Protein AF-A0A518H7Y6-F1 (afdb_monomer)

Sequence (212 aa):
MLEKPGYSWQVQELADEANVSMGLASKVKEELLQNALLVQEGKRVRIKNPKDMLAEWSEHYQVQGEEIHFYVMGKAKDIEERVGTLCEEKGYRYGLTEFSGAWRVAPMVRYERSTIYLAEGNGPLILEDIQECLKAKSVETGSNLKLRLAPDDYVFYGGEKHHGLNVVSPIQLYLDLMKSKARGEEAAQEIYERCLSPRFDKAAGTYLEPDR

Secondary structure (DSSP, 8-state):
-TTSTT--B-HHHHHHHTT--HHHHHHHHHHHHHTTSEEEETTEEEES-HHHHHHHHHHH----SEEEEEE-SS-HHHHHHHHHHHHHHHT--EEE-HHHHHHHHS--S---SEEEEEEGGGHHHHHHHHHHHH--EE-SSS-SEEEEEESSGGGGTT-EEETTEEE--HHHHHHHHHTSSSSHHHHHHHHIIIIIHHHHHHHHHHTS----

InterPro domains:
  IPR019238 Transcriptional regulator, AbiEi 2 antitoxin, Type IV TA system [PF09952] (46-196)

Foldseek 3Di:
DLLQQLDWDALVRVCVVVVHDSVVSVVVVVVCVVVVQWDDDPRTIHGPASVVVLVVCLVVDDDAADKFFWAFPDFQVVLQVQLLVLCVVVVWDKAWAAQRQLCLQFNDDDDGATEMETAQPCVVVSVVCCCVRRVIDTDPDDGRYMYGHGPDCVQQPCWDDRPSGTHGHLSSNLSVLSPDPDCSNVSSVSSCVRPRVVSRVVSVVVVPDDDD

Structure (mmCIF, N/CA/C/O backbone):
data_AF-A0A518H7Y6-F1
#
_entry.id   AF-A0A518H7Y6-F1
#
loop_
_atom_site.group_PDB
_atom_site.id
_atom_site.type_symbol
_atom_site.label_atom_id
_atom_site.label_alt_id
_atom_site.label_comp_id
_atom_site.label_asym_id
_atom_site.label_entity_id
_atom_site.label_seq_id
_atom_site.pdbx_PDB_ins_code
_atom_site.Cartn_x
_atom_site.Cartn_y
_atom_site.Cartn_z
_atom_site.occupancy
_atom_site.B_iso_or_equiv
_atom_site.auth_seq_id
_atom_site.auth_comp_id
_atom_site.auth_asym_id
_atom_site.auth_atom_id
_atom_site.pdbx_PDB_model_num
ATOM 1 N N . MET A 1 1 ? -9.436 -0.442 11.007 1.00 90.94 1 MET A N 1
ATOM 2 C CA . MET A 1 1 ? -10.334 0.671 11.411 1.00 90.94 1 MET A CA 1
ATOM 3 C C . MET A 1 1 ? -10.262 1.873 10.467 1.00 90.94 1 MET A C 1
ATOM 5 O O . MET A 1 1 ? -11.318 2.296 10.025 1.00 90.94 1 MET A O 1
ATOM 9 N N . LEU A 1 2 ? -9.080 2.406 10.116 1.00 94.38 2 LEU A N 1
ATOM 10 C CA . LEU A 1 2 ? -8.961 3.590 9.238 1.00 94.38 2 LEU A CA 1
ATOM 11 C C . LEU A 1 2 ? -9.603 3.413 7.846 1.00 94.38 2 LEU A C 1
ATOM 13 O O . LEU A 1 2 ? -10.133 4.376 7.307 1.00 94.38 2 LEU A O 1
ATOM 17 N N . GLU A 1 3 ? -9.647 2.189 7.303 1.00 94.25 3 GLU A N 1
ATOM 18 C CA . GLU A 1 3 ? -10.381 1.900 6.056 1.00 94.25 3 GLU A CA 1
ATOM 19 C C . GLU A 1 3 ? -11.912 2.038 6.192 1.00 94.25 3 GLU A C 1
ATOM 21 O O . GLU A 1 3 ? -12.609 2.326 5.218 1.00 94.25 3 GLU A O 1
ATOM 26 N N . LYS A 1 4 ? -12.453 1.877 7.406 1.00 92.00 4 LYS A N 1
ATOM 27 C CA . LYS A 1 4 ? -13.884 2.029 7.727 1.00 92.00 4 LYS A CA 1
ATOM 28 C C . LYS A 1 4 ? -14.040 3.050 8.874 1.00 92.00 4 LYS A C 1
ATOM 30 O O . LYS A 1 4 ? -14.447 2.676 9.976 1.00 92.00 4 LYS A O 1
ATOM 35 N N . PRO A 1 5 ? -13.706 4.337 8.647 1.00 89.94 5 PRO A N 1
ATOM 36 C CA . PRO A 1 5 ? -13.607 5.354 9.703 1.00 89.94 5 PRO A CA 1
ATOM 37 C C . PRO A 1 5 ? -14.971 5.728 10.314 1.00 89.94 5 PRO A C 1
ATOM 39 O O . PRO A 1 5 ? -15.025 6.262 11.418 1.00 89.94 5 PRO A O 1
ATOM 42 N N . GLY A 1 6 ? -16.067 5.428 9.604 1.00 86.81 6 GLY A N 1
ATOM 43 C CA . GLY A 1 6 ? -17.459 5.586 10.049 1.00 86.81 6 GLY A CA 1
ATOM 44 C C . GLY A 1 6 ? -18.018 4.404 10.855 1.00 86.81 6 GLY A C 1
ATOM 45 O O . GLY A 1 6 ? -19.159 4.456 11.300 1.00 86.81 6 GLY A O 1
ATOM 46 N N . TYR A 1 7 ? -17.262 3.309 10.992 1.00 90.81 7 TYR A N 1
ATOM 47 C CA . TYR A 1 7 ? -17.746 2.090 11.638 1.00 90.81 7 TYR A CA 1
ATOM 48 C C . TYR A 1 7 ? -17.302 2.028 13.102 1.00 90.81 7 TYR A C 1
ATOM 50 O O . TYR A 1 7 ? -16.113 2.167 13.402 1.00 90.81 7 TYR A O 1
ATOM 58 N N . SER A 1 8 ? -18.249 1.756 14.000 1.00 93.69 8 SER A N 1
ATOM 59 C CA . SER A 1 8 ? -17.975 1.437 15.404 1.00 93.69 8 SER A CA 1
ATOM 60 C C . SER A 1 8 ? -17.840 -0.074 15.574 1.00 93.69 8 SER A C 1
ATOM 62 O O . SER A 1 8 ? -18.736 -0.831 15.212 1.00 93.69 8 SER A O 1
A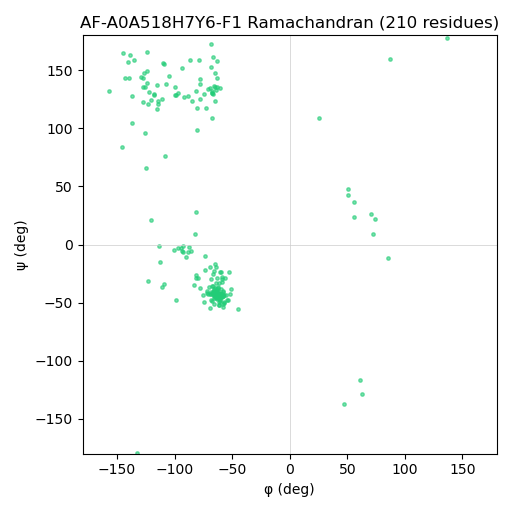TOM 64 N N . TRP A 1 9 ? -16.735 -0.510 16.166 1.00 96.31 9 TRP A N 1
ATOM 65 C CA . TRP A 1 9 ? -16.322 -1.907 16.235 1.00 96.31 9 TRP A CA 1
ATOM 66 C C . TRP A 1 9 ? -16.494 -2.481 17.641 1.00 96.31 9 TRP A C 1
ATOM 68 O O . TRP A 1 9 ? -16.136 -1.846 18.630 1.00 96.31 9 TRP A O 1
ATOM 78 N N . GLN A 1 10 ? -16.988 -3.706 17.753 1.00 96.62 10 GLN A N 1
ATOM 79 C CA . GLN A 1 10 ? -16.791 -4.546 18.930 1.00 96.62 10 GLN A CA 1
ATOM 80 C C . GLN A 1 10 ? -15.390 -5.164 18.898 1.00 96.62 10 GLN A C 1
ATOM 82 O O . GLN A 1 10 ? -14.785 -5.319 17.841 1.00 96.62 10 GLN A O 1
ATOM 87 N N . VAL A 1 11 ? -14.889 -5.580 20.062 1.00 96.31 11 VAL A N 1
ATOM 88 C CA . VAL A 1 11 ? -13.564 -6.219 20.166 1.00 96.31 11 VAL A CA 1
ATOM 89 C C . VAL A 1 11 ? -13.479 -7.497 19.333 1.00 96.31 11 VAL A C 1
ATOM 91 O O . VAL A 1 11 ? -12.460 -7.721 18.691 1.00 96.31 11 VAL A O 1
ATOM 94 N N . GLN A 1 12 ? -14.558 -8.285 19.288 1.00 97.00 12 GLN A N 1
ATOM 95 C CA . GLN A 1 12 ? -14.631 -9.481 18.448 1.00 97.00 12 GLN A CA 1
ATOM 96 C C . GLN A 1 12 ? -14.513 -9.131 16.960 1.00 97.00 12 GLN A C 1
ATOM 98 O O . GLN A 1 12 ? -13.722 -9.744 16.262 1.00 97.00 12 GLN A O 1
ATOM 103 N N . GLU A 1 13 ? -15.204 -8.083 16.497 1.00 97.12 13 GLU A N 1
ATOM 104 C CA . GLU A 1 13 ? -15.124 -7.636 15.098 1.00 97.12 13 GLU A CA 1
ATOM 105 C C . GLU A 1 13 ? -13.700 -7.183 14.732 1.00 97.12 13 GLU A C 1
ATOM 107 O O . GLU A 1 13 ? -13.232 -7.456 13.631 1.00 97.12 13 GLU A O 1
ATOM 112 N N . LEU A 1 14 ? -12.990 -6.518 15.656 1.00 95.75 14 LEU A N 1
ATOM 113 C CA . LEU A 1 14 ? -11.581 -6.149 15.460 1.00 95.75 14 LEU A CA 1
ATOM 114 C C . LEU A 1 14 ? -10.667 -7.374 15.406 1.00 95.75 14 LEU A C 1
ATOM 116 O O . LEU A 1 14 ? -9.755 -7.407 14.585 1.00 95.75 14 LEU A O 1
ATOM 120 N N . ALA A 1 15 ? -10.892 -8.347 16.292 1.00 96.94 15 ALA A N 1
ATOM 121 C CA . ALA A 1 15 ? -10.120 -9.582 16.338 1.00 96.94 15 ALA A CA 1
ATOM 122 C C . ALA A 1 15 ? -10.283 -10.381 15.038 1.00 96.94 15 ALA A C 1
ATOM 124 O O . ALA A 1 15 ? -9.286 -10.799 14.453 1.00 96.94 15 ALA A O 1
ATOM 125 N N . ASP A 1 16 ? -11.522 -10.512 14.563 1.00 96.31 16 ASP A N 1
ATOM 126 C CA . ASP A 1 16 ? -11.857 -11.243 13.343 1.00 96.31 16 ASP A CA 1
ATOM 127 C C . ASP A 1 16 ? -11.295 -10.542 12.095 1.00 96.31 16 ASP A C 1
ATOM 129 O O . ASP A 1 16 ? -10.628 -11.180 11.284 1.00 96.31 16 ASP A O 1
ATOM 133 N N . GLU A 1 17 ? -11.498 -9.225 11.953 1.00 94.75 17 GLU A N 1
ATOM 134 C CA . GLU A 1 17 ? -11.015 -8.461 10.788 1.00 94.75 17 GLU A CA 1
ATOM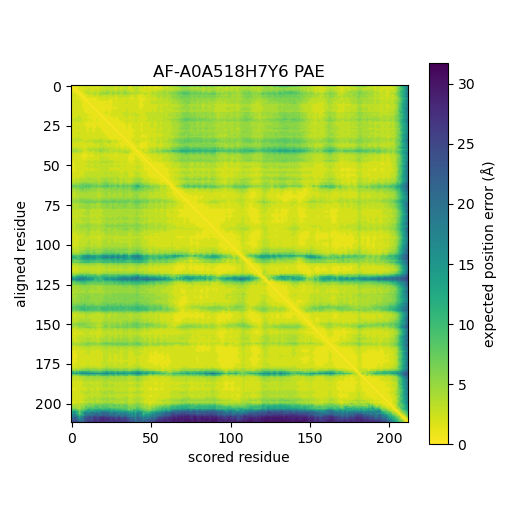 135 C C . GLU A 1 17 ? -9.480 -8.422 10.717 1.00 94.75 17 GLU A C 1
ATOM 137 O O . GLU A 1 17 ? -8.914 -8.491 9.630 1.00 94.75 17 GLU A O 1
ATOM 142 N N . ALA A 1 18 ? -8.792 -8.327 11.860 1.00 92.19 18 ALA A N 1
ATOM 143 C CA . ALA A 1 18 ? -7.329 -8.322 11.909 1.00 92.19 18 ALA A CA 1
ATOM 144 C C . ALA A 1 18 ? -6.710 -9.731 11.978 1.00 92.19 18 ALA A C 1
ATOM 146 O O . ALA A 1 18 ? -5.487 -9.844 12.005 1.00 92.19 18 ALA A O 1
ATOM 147 N N . ASN A 1 19 ? -7.527 -10.791 12.025 1.00 93.75 19 ASN A N 1
ATOM 148 C CA . ASN A 1 19 ? -7.092 -12.178 12.210 1.00 93.75 19 ASN A CA 1
ATOM 149 C C . ASN A 1 19 ? -6.147 -12.362 13.420 1.00 93.75 19 ASN A C 1
ATOM 151 O O . ASN A 1 19 ? -5.088 -12.987 13.338 1.00 93.75 19 ASN A O 1
ATOM 155 N N . VAL A 1 20 ? -6.527 -11.792 14.565 1.00 95.38 20 VAL A N 1
ATOM 156 C CA . VAL A 1 20 ? -5.777 -11.883 15.825 1.00 95.38 20 VAL A CA 1
ATOM 157 C C . VAL A 1 20 ? -6.641 -12.455 16.942 1.00 95.38 20 VAL A C 1
ATOM 159 O O . VAL A 1 20 ? -7.864 -12.503 16.865 1.00 95.38 20 VAL A O 1
ATOM 162 N N . SER A 1 21 ? -6.010 -12.865 18.044 1.00 97.56 21 SER A N 1
ATOM 163 C CA . SER A 1 21 ? -6.771 -13.302 19.215 1.00 97.56 21 SER A CA 1
ATOM 164 C C . SER A 1 21 ? -7.581 -12.156 19.835 1.00 97.56 21 SER A C 1
ATOM 166 O O . SER A 1 21 ? -7.129 -11.011 19.908 1.00 97.56 21 SER A O 1
ATOM 168 N N . MET A 1 22 ? -8.741 -12.498 20.398 1.00 97.00 22 MET A N 1
ATOM 169 C CA . MET A 1 22 ? -9.572 -11.595 21.207 1.00 97.00 22 MET A CA 1
ATOM 170 C C . MET A 1 22 ? -8.792 -10.898 22.334 1.00 97.00 22 MET A C 1
ATOM 172 O O . MET A 1 22 ? -9.005 -9.716 22.603 1.00 97.00 22 MET A O 1
ATOM 176 N N . GLY A 1 23 ? -7.863 -11.612 22.981 1.00 97.62 23 GLY A N 1
ATOM 177 C CA . GLY A 1 23 ? -7.015 -11.051 24.035 1.00 97.62 23 GLY A CA 1
ATOM 178 C C . GLY A 1 23 ? -6.067 -9.969 23.513 1.00 97.62 23 GLY A C 1
ATOM 179 O O . GLY A 1 23 ? -5.972 -8.898 24.113 1.00 97.62 23 GLY A O 1
ATOM 180 N N . LEU A 1 24 ? -5.418 -10.210 22.366 1.00 97.12 24 LEU A N 1
ATOM 181 C CA . LEU A 1 24 ? -4.554 -9.217 21.722 1.00 97.12 24 LEU A CA 1
ATOM 182 C C . LEU A 1 24 ? -5.363 -7.998 21.263 1.00 97.12 24 LEU A C 1
ATOM 184 O O . LEU A 1 24 ? -4.968 -6.869 21.550 1.00 97.12 24 LEU A O 1
ATOM 188 N N . ALA A 1 25 ? -6.521 -8.217 20.636 1.00 97.31 25 ALA A N 1
ATOM 189 C CA . ALA A 1 25 ? -7.416 -7.138 20.229 1.00 97.31 25 ALA A CA 1
ATOM 190 C C . ALA A 1 25 ? -7.867 -6.278 21.424 1.00 97.31 25 ALA A C 1
ATOM 192 O O . ALA A 1 25 ? -7.859 -5.051 21.328 1.00 97.31 25 ALA A O 1
ATOM 193 N N . SER A 1 26 ? -8.206 -6.887 22.571 1.00 96.75 26 SER A N 1
ATOM 194 C CA . SER A 1 26 ? -8.582 -6.121 23.771 1.00 96.75 26 SER A CA 1
ATOM 195 C C . SER A 1 26 ? -7.423 -5.296 24.318 1.00 96.75 26 SER A C 1
ATOM 197 O O . SER A 1 26 ? -7.632 -4.129 24.650 1.00 96.75 26 SER A O 1
ATOM 199 N N . LYS A 1 27 ? -6.215 -5.871 24.367 1.00 97.69 27 LYS A N 1
ATOM 200 C CA . LYS A 1 27 ? -5.018 -5.162 24.830 1.00 97.69 27 LYS A CA 1
ATOM 201 C C . LYS A 1 27 ? -4.714 -3.956 23.939 1.00 97.69 27 LYS A C 1
ATOM 203 O O . LYS A 1 27 ? -4.569 -2.852 24.443 1.00 97.69 27 LYS A O 1
ATOM 208 N N . VAL A 1 28 ? -4.688 -4.143 22.617 1.00 95.25 28 VAL A N 1
ATOM 209 C CA . VAL A 1 28 ? -4.455 -3.044 21.661 1.00 95.25 28 VAL A CA 1
ATOM 210 C C . VAL A 1 28 ? -5.545 -1.976 21.776 1.00 95.25 28 VAL A C 1
ATOM 212 O O . VAL A 1 28 ? -5.242 -0.789 21.817 1.00 95.25 28 VAL A O 1
ATOM 215 N N . LYS A 1 29 ? -6.817 -2.375 21.896 1.00 95.56 29 LYS A N 1
ATOM 216 C CA . LYS A 1 29 ? -7.934 -1.448 22.136 1.00 95.56 29 LYS A CA 1
ATOM 217 C C . LYS A 1 29 ? -7.727 -0.616 23.407 1.00 95.56 29 LYS A C 1
ATOM 219 O O . LYS A 1 29 ? -8.003 0.578 23.387 1.00 95.56 29 LYS A O 1
ATOM 224 N N . GLU A 1 30 ? -7.274 -1.224 24.503 1.00 96.69 30 GLU A N 1
ATOM 225 C CA . GLU A 1 30 ? -6.990 -0.520 25.762 1.00 96.69 30 GLU A CA 1
ATOM 226 C C . GLU A 1 30 ? -5.858 0.501 25.609 1.00 96.69 30 GLU A C 1
ATOM 228 O O . GLU A 1 30 ? -6.043 1.649 26.006 1.00 96.69 30 GLU A O 1
ATOM 233 N N . GLU A 1 31 ? -4.755 0.133 24.957 1.00 94.88 31 GLU A N 1
ATOM 234 C CA . GLU A 1 31 ? -3.650 1.058 24.650 1.00 94.88 31 GLU A CA 1
ATOM 235 C C . GLU A 1 31 ? -4.125 2.243 23.792 1.00 94.88 31 GLU A C 1
ATOM 237 O O . GLU A 1 31 ? -3.840 3.405 24.088 1.00 94.88 31 GLU A O 1
ATOM 242 N N . LEU A 1 32 ? -4.917 1.986 22.746 1.00 93.31 32 LEU A N 1
ATOM 243 C CA . LEU A 1 32 ? -5.431 3.047 21.875 1.00 93.31 32 LEU A CA 1
ATOM 244 C C . LEU A 1 32 ? -6.454 3.960 22.581 1.00 93.31 32 LEU A C 1
ATOM 246 O O . LEU A 1 32 ? -6.553 5.144 22.250 1.00 93.31 32 LEU A O 1
ATOM 250 N N . LEU A 1 33 ? -7.210 3.445 23.558 1.00 94.50 33 LEU A N 1
ATOM 251 C CA . LEU A 1 33 ? -8.084 4.257 24.416 1.00 94.50 33 LEU A CA 1
ATOM 252 C C . LEU A 1 33 ? -7.273 5.123 25.389 1.00 94.50 33 LEU A C 1
ATOM 254 O O . LEU A 1 33 ? -7.597 6.297 25.561 1.00 94.50 33 LEU A O 1
ATOM 258 N N . GLN A 1 34 ? -6.216 4.573 25.996 1.00 95.06 34 GLN A N 1
ATOM 259 C CA . GLN A 1 34 ? -5.332 5.308 26.909 1.00 95.06 34 GLN A CA 1
ATOM 260 C C . GLN A 1 34 ? -4.625 6.477 26.211 1.00 95.06 34 GLN A C 1
ATOM 262 O O . GLN A 1 34 ? -4.503 7.551 26.795 1.00 95.06 34 GLN A O 1
ATOM 267 N N . ASN A 1 35 ? -4.254 6.302 24.941 1.00 90.75 35 ASN A N 1
ATOM 268 C CA . ASN A 1 35 ? -3.679 7.357 24.100 1.00 90.75 35 ASN A CA 1
ATOM 269 C C . ASN A 1 35 ? -4.736 8.282 23.458 1.00 90.75 35 ASN A C 1
ATOM 271 O O . ASN A 1 35 ? -4.415 9.091 22.594 1.00 90.75 35 ASN A O 1
ATOM 275 N N . ALA A 1 36 ? -6.009 8.173 23.857 1.00 91.25 36 ALA A N 1
ATOM 276 C CA . ALA A 1 36 ? -7.127 8.976 23.354 1.00 91.25 36 ALA A CA 1
ATOM 277 C C . ALA A 1 36 ? -7.331 8.938 21.821 1.00 91.25 36 ALA A C 1
ATOM 279 O O . ALA A 1 36 ? -7.961 9.842 21.262 1.00 91.25 36 ALA A O 1
ATOM 280 N N . LEU A 1 37 ? -6.852 7.884 21.149 1.00 91.38 37 LEU A N 1
ATOM 281 C CA . LEU A 1 37 ? -7.028 7.661 19.708 1.00 91.38 37 LEU A CA 1
ATOM 282 C C . LEU A 1 37 ? -8.397 7.047 19.384 1.00 91.38 37 LEU A C 1
ATOM 284 O O . LEU A 1 37 ? -8.939 7.257 18.295 1.00 91.38 37 LEU A O 1
ATOM 288 N N . LEU A 1 38 ? -8.983 6.320 20.338 1.00 94.25 38 LEU A N 1
ATOM 289 C CA . LEU A 1 38 ? -10.333 5.765 20.242 1.00 94.25 38 LEU A CA 1
ATOM 290 C C . LEU A 1 38 ? -11.308 6.459 21.199 1.00 94.25 38 LEU A C 1
ATOM 292 O O . LEU A 1 38 ? -10.924 6.985 22.241 1.00 94.25 38 LEU A O 1
ATOM 296 N N . VAL A 1 39 ? -12.594 6.399 20.856 1.00 93.50 39 VAL A N 1
ATOM 297 C CA . VAL A 1 39 ? -13.716 6.714 21.751 1.00 93.50 39 VAL A CA 1
ATOM 298 C C . VAL A 1 39 ? -14.525 5.444 21.968 1.00 93.50 39 VAL A C 1
ATOM 300 O O . VAL A 1 39 ? -14.771 4.695 21.020 1.00 93.50 39 VAL A O 1
ATOM 303 N N . GLN A 1 40 ? -14.937 5.206 23.212 1.00 94.38 40 GLN A N 1
ATOM 304 C CA . GLN A 1 40 ? -15.804 4.092 23.572 1.00 94.38 40 GLN A CA 1
ATOM 305 C C . GLN A 1 40 ? -17.261 4.550 23.695 1.00 94.38 40 GLN A C 1
ATOM 307 O O . GLN A 1 40 ? -17.572 5.489 24.423 1.00 94.38 40 GLN A O 1
ATOM 312 N N . GLU A 1 41 ? -18.152 3.833 23.016 1.00 90.94 41 GLU A N 1
ATOM 313 C CA . GLU A 1 41 ? -19.599 4.046 23.011 1.00 90.94 41 GLU A CA 1
ATOM 314 C C . GLU A 1 41 ? -20.273 2.718 23.389 1.00 90.94 41 GLU A C 1
ATOM 316 O O . GLU A 1 41 ? -20.429 1.793 22.583 1.00 90.94 41 GLU A O 1
ATOM 321 N N . GLY A 1 42 ? -20.598 2.571 24.676 1.00 91.69 42 GLY A N 1
ATOM 322 C CA . GLY A 1 42 ? -21.077 1.307 25.235 1.00 91.69 42 GLY A CA 1
ATOM 323 C C . GLY A 1 42 ? -20.038 0.187 25.094 1.00 91.69 42 GLY A C 1
ATOM 324 O O . GLY A 1 42 ? -18.960 0.244 25.686 1.00 91.69 42 GLY A O 1
ATOM 325 N N . LYS A 1 43 ? -20.375 -0.854 24.321 1.00 91.75 43 LYS A N 1
ATOM 326 C CA . LYS A 1 43 ? -19.492 -2.005 24.040 1.00 91.75 43 LYS A CA 1
ATOM 327 C C . LYS A 1 43 ? -18.663 -1.850 22.760 1.00 91.75 43 LYS A C 1
ATOM 329 O O . LYS A 1 43 ? -17.911 -2.762 22.421 1.00 91.75 43 LYS A O 1
ATOM 334 N N . ARG A 1 44 ? -18.833 -0.748 22.028 1.00 95.81 44 ARG A N 1
ATOM 335 C CA . ARG A 1 44 ? -18.147 -0.505 20.757 1.00 95.81 44 ARG A CA 1
ATOM 336 C C . ARG A 1 44 ? -17.102 0.588 20.918 1.00 95.81 44 ARG A C 1
ATOM 338 O O . ARG A 1 44 ? -17.200 1.431 21.807 1.00 95.81 44 ARG A O 1
ATOM 345 N N . VAL A 1 45 ? -16.108 0.563 20.045 1.00 95.31 45 VAL A N 1
ATOM 346 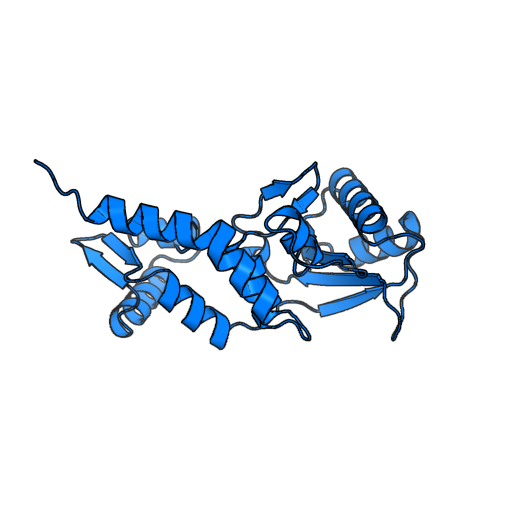C CA . VAL A 1 45 ? -15.071 1.583 19.936 1.00 95.31 45 VAL A CA 1
ATOM 347 C C . VAL A 1 45 ? -14.987 2.088 18.507 1.00 95.31 45 VAL A C 1
ATOM 349 O O . VAL A 1 45 ? -15.183 1.339 17.550 1.00 95.31 45 VAL A O 1
ATOM 352 N N . ARG A 1 46 ? -14.651 3.359 18.353 1.00 93.81 46 ARG A N 1
ATOM 353 C CA . ARG A 1 46 ? -14.390 3.968 17.049 1.00 93.81 46 ARG A CA 1
ATOM 354 C C . ARG A 1 46 ? -13.195 4.892 17.130 1.00 93.81 46 ARG A C 1
ATOM 356 O O . ARG A 1 46 ? -12.798 5.304 18.218 1.00 93.81 46 ARG A O 1
ATOM 363 N N . ILE A 1 47 ? -12.647 5.235 15.973 1.00 93.56 47 ILE A N 1
ATOM 364 C CA . ILE A 1 47 ? -11.569 6.215 15.897 1.00 93.56 47 ILE A CA 1
ATOM 365 C C . ILE A 1 47 ? -12.123 7.588 16.289 1.00 93.56 47 ILE A C 1
ATOM 367 O O . ILE A 1 47 ? -13.181 7.999 15.806 1.00 93.56 47 ILE A O 1
ATOM 371 N N . LYS A 1 48 ? -11.408 8.284 17.178 1.00 91.62 48 LYS A N 1
ATOM 372 C CA . LYS A 1 48 ? -11.760 9.638 17.617 1.00 91.62 48 LYS A CA 1
ATOM 373 C C . LYS A 1 48 ? -11.556 10.647 16.492 1.00 91.62 48 LYS A C 1
ATOM 375 O O . LYS A 1 48 ? -12.483 11.369 16.144 1.00 91.62 48 LYS A O 1
ATOM 380 N N . ASN A 1 49 ? -10.344 10.669 15.942 1.00 92.31 49 ASN A N 1
ATOM 381 C CA . ASN A 1 49 ? -9.953 11.505 14.819 1.00 92.31 49 ASN A CA 1
ATOM 382 C C . ASN A 1 49 ? -9.098 10.673 13.841 1.00 92.31 49 ASN A C 1
ATOM 384 O O . ASN A 1 49 ? -7.939 10.381 14.141 1.00 92.31 49 ASN A O 1
ATOM 388 N N . PRO A 1 50 ? -9.657 10.253 12.689 1.00 94.94 50 PRO A N 1
ATOM 389 C CA . PRO A 1 50 ? -8.925 9.479 11.686 1.00 94.94 50 PRO A CA 1
ATOM 390 C C . PRO A 1 50 ? -7.681 10.177 11.133 1.00 94.94 50 PRO A C 1
ATOM 392 O O . PRO A 1 50 ? -6.706 9.497 10.824 1.00 94.94 50 PRO A O 1
ATOM 395 N N . LYS A 1 51 ? -7.693 11.515 11.042 1.00 94.19 51 LYS A N 1
ATOM 396 C CA . LYS A 1 51 ? -6.536 12.292 10.586 1.00 94.19 51 LYS A CA 1
ATOM 397 C C . LYS A 1 51 ? -5.378 12.169 11.571 1.00 94.19 51 LYS A C 1
ATOM 399 O O . LYS A 1 51 ? -4.283 11.804 11.161 1.00 94.19 51 LYS A O 1
ATOM 404 N N . ASP A 1 52 ? -5.638 12.419 12.852 1.00 92.44 52 ASP A N 1
ATOM 405 C CA . ASP A 1 52 ? -4.604 12.367 13.894 1.00 92.44 52 ASP A CA 1
ATOM 406 C C . ASP A 1 52 ? -4.051 10.943 14.035 1.00 92.44 52 ASP A C 1
ATOM 408 O O . ASP A 1 52 ? -2.844 10.755 14.108 1.00 92.44 52 ASP A O 1
ATOM 412 N N . MET A 1 53 ? -4.918 9.923 13.976 1.00 94.56 53 MET A N 1
ATOM 413 C CA . MET A 1 53 ? -4.484 8.523 14.013 1.00 94.56 53 MET A CA 1
ATOM 414 C C . MET A 1 53 ? -3.596 8.151 12.815 1.00 94.56 53 MET A C 1
ATOM 416 O O . MET A 1 53 ? -2.631 7.408 12.978 1.00 94.56 53 MET A O 1
ATOM 420 N N . LEU A 1 54 ? -3.915 8.639 11.611 1.00 96.31 54 LEU A N 1
ATOM 421 C CA . LEU A 1 54 ? -3.086 8.407 10.428 1.00 96.31 54 LEU A CA 1
ATOM 422 C C . LEU A 1 54 ? -1.738 9.135 10.528 1.00 96.31 54 LEU A C 1
ATOM 424 O O . LEU A 1 54 ? -0.718 8.558 10.157 1.00 96.31 54 LEU A O 1
ATOM 428 N N . ALA A 1 55 ? -1.732 10.373 11.029 1.00 93.12 55 ALA A N 1
ATOM 429 C CA . ALA A 1 55 ? -0.513 11.147 11.246 1.00 93.12 55 ALA A CA 1
ATOM 430 C C . ALA A 1 55 ? 0.414 10.441 12.247 1.00 93.12 55 ALA A C 1
ATOM 432 O O . ALA A 1 55 ? 1.550 10.129 11.892 1.00 93.12 55 ALA A O 1
ATOM 433 N N . GLU A 1 56 ? -0.110 10.067 13.417 1.00 92.62 56 GLU A N 1
ATOM 434 C CA . GLU A 1 56 ? 0.608 9.300 14.442 1.00 92.62 56 GLU A CA 1
ATOM 435 C C . GLU A 1 56 ? 1.188 7.999 13.866 1.00 92.62 56 GLU A C 1
ATOM 437 O O . GLU A 1 56 ? 2.371 7.693 14.021 1.00 92.62 56 GLU A O 1
ATOM 442 N N . TRP A 1 57 ? 0.377 7.238 13.119 1.00 94.44 57 TRP A N 1
ATOM 443 C CA . TRP A 1 57 ? 0.859 6.013 12.485 1.00 94.44 57 TRP A CA 1
ATOM 444 C C . TRP A 1 57 ? 1.988 6.304 11.494 1.00 94.44 57 TRP A C 1
ATOM 446 O O . TRP A 1 57 ? 2.993 5.595 11.482 1.00 94.44 57 TRP A O 1
ATOM 456 N N . SER A 1 58 ? 1.869 7.364 10.696 1.00 95.50 58 SER A N 1
ATOM 457 C CA . SER A 1 58 ? 2.891 7.726 9.718 1.00 95.50 58 SER A CA 1
ATOM 458 C C . SER A 1 58 ? 4.224 8.111 10.353 1.00 95.50 58 SER A C 1
ATOM 460 O O . SER A 1 58 ? 5.267 7.782 9.790 1.00 95.50 58 SER A O 1
ATOM 462 N N . GLU A 1 59 ? 4.236 8.718 11.540 1.00 93.38 59 GLU A N 1
ATOM 463 C CA . GLU A 1 59 ? 5.477 9.049 12.249 1.00 93.38 59 GLU A CA 1
ATOM 464 C C . GLU A 1 59 ? 6.256 7.779 12.610 1.00 93.38 59 GLU A C 1
ATOM 466 O O . GLU A 1 59 ? 7.448 7.665 12.302 1.00 93.38 59 GLU A O 1
ATOM 471 N N . HIS A 1 60 ? 5.553 6.770 13.122 1.00 92.31 60 HIS A N 1
ATOM 472 C CA . HIS A 1 60 ? 6.130 5.494 13.550 1.00 92.31 60 HIS A CA 1
ATOM 473 C C . HIS A 1 60 ? 6.224 4.432 12.444 1.00 92.31 60 HIS A C 1
ATOM 475 O O . HIS A 1 60 ? 6.819 3.374 12.657 1.00 92.31 60 HIS A O 1
ATOM 481 N N . TYR A 1 61 ? 5.667 4.697 11.260 1.00 94.19 61 TYR A N 1
ATOM 482 C CA . TYR A 1 61 ? 5.653 3.740 10.161 1.00 94.19 61 TYR A CA 1
ATOM 483 C C . TYR A 1 61 ? 7.065 3.438 9.651 1.00 94.19 61 TYR A C 1
ATOM 485 O O . TYR A 1 61 ? 7.882 4.337 9.420 1.00 94.19 61 TYR A O 1
ATOM 493 N N . GLN A 1 62 ? 7.325 2.154 9.430 1.00 91.75 62 GLN A N 1
ATOM 494 C CA . GLN A 1 62 ? 8.511 1.662 8.747 1.00 91.75 62 GLN A CA 1
ATOM 495 C C . GLN A 1 62 ? 8.064 0.939 7.485 1.00 91.75 62 GLN A C 1
ATOM 497 O O . GLN A 1 62 ? 7.189 0.073 7.536 1.00 91.75 62 GLN A O 1
ATOM 502 N N . VAL A 1 63 ? 8.674 1.305 6.360 1.00 89.50 63 VAL A N 1
ATOM 503 C CA . VAL A 1 63 ? 8.445 0.628 5.083 1.00 89.50 63 VAL A CA 1
ATOM 504 C C . VAL A 1 63 ? 8.845 -0.835 5.231 1.00 89.50 63 VAL A C 1
ATOM 506 O O . VAL A 1 63 ? 9.882 -1.140 5.819 1.00 89.50 63 VAL A O 1
ATOM 509 N N . GLN A 1 64 ? 8.004 -1.730 4.727 1.00 85.94 64 GLN A N 1
ATOM 510 C CA . GLN A 1 64 ? 8.194 -3.166 4.888 1.00 85.94 64 GLN A CA 1
ATOM 511 C C . GLN A 1 64 ? 8.938 -3.789 3.715 1.00 85.94 64 GLN A C 1
ATOM 513 O O . GLN A 1 64 ? 8.779 -3.368 2.567 1.00 85.94 64 GLN A O 1
ATOM 518 N N . GLY A 1 65 ? 9.644 -4.876 4.017 1.00 87.81 65 GLY A N 1
ATOM 519 C CA . GLY A 1 65 ? 10.184 -5.775 3.011 1.00 87.81 65 GLY A CA 1
ATOM 520 C C . GLY A 1 65 ? 11.552 -5.397 2.464 1.00 87.81 65 GLY A C 1
ATOM 521 O O . GLY A 1 65 ? 11.988 -4.248 2.534 1.00 87.81 65 GLY A O 1
ATOM 522 N N . GLU A 1 66 ? 12.224 -6.395 1.897 1.00 91.88 66 GLU A N 1
ATOM 523 C CA . GLU A 1 66 ? 13.479 -6.200 1.176 1.00 91.88 66 GLU A CA 1
ATOM 524 C C . GLU A 1 66 ? 13.230 -5.445 -0.137 1.00 91.88 66 GLU A C 1
ATOM 526 O O . GLU A 1 66 ? 12.295 -5.759 -0.882 1.00 91.88 66 GLU A O 1
ATOM 531 N N . GLU A 1 67 ? 14.074 -4.450 -0.429 1.00 93.69 67 GLU A N 1
ATOM 532 C CA . GLU A 1 67 ? 14.047 -3.725 -1.699 1.00 93.69 67 GLU A CA 1
ATOM 533 C C . GLU A 1 67 ? 14.929 -4.411 -2.740 1.00 93.69 67 GLU A C 1
ATOM 535 O O . GLU A 1 67 ? 16.121 -4.620 -2.527 1.00 93.69 67 GLU A O 1
ATOM 540 N N . ILE A 1 68 ? 14.351 -4.685 -3.909 1.00 95.38 68 ILE A N 1
ATOM 541 C CA . ILE A 1 68 ? 15.056 -5.299 -5.033 1.00 95.38 68 ILE A CA 1
ATOM 542 C C . ILE A 1 68 ? 14.949 -4.383 -6.246 1.00 95.38 68 ILE A C 1
ATOM 544 O O . ILE A 1 68 ? 13.874 -3.888 -6.604 1.00 95.38 68 ILE A O 1
ATOM 548 N N . HIS A 1 69 ? 16.088 -4.137 -6.885 1.00 97.38 69 HIS A N 1
ATOM 549 C CA . HIS A 1 69 ? 16.221 -3.150 -7.945 1.00 97.38 69 HIS A CA 1
ATOM 550 C C . HIS A 1 69 ? 16.536 -3.799 -9.284 1.00 97.38 69 HIS A C 1
ATOM 552 O O . HIS A 1 69 ? 17.553 -4.469 -9.456 1.00 97.38 69 HIS A O 1
ATOM 558 N N . PHE A 1 70 ? 15.681 -3.514 -10.262 1.00 98.12 70 PHE A N 1
ATOM 559 C CA . PHE A 1 70 ? 15.837 -3.984 -11.624 1.00 98.12 70 PHE A CA 1
ATOM 560 C C . PHE A 1 70 ? 15.853 -2.829 -12.623 1.00 98.12 70 PHE A C 1
ATOM 562 O O . PHE A 1 70 ? 15.191 -1.796 -12.464 1.00 98.12 70 PHE A O 1
ATOM 569 N N . TYR A 1 71 ? 16.593 -3.046 -13.703 1.00 98.12 71 TYR A N 1
ATOM 570 C CA . TYR A 1 71 ? 16.392 -2.354 -14.960 1.00 98.12 71 TYR A CA 1
ATOM 571 C C . TYR A 1 71 ? 15.599 -3.247 -15.916 1.00 98.12 71 TYR A C 1
ATOM 573 O O . TYR A 1 71 ? 15.978 -4.393 -16.174 1.00 98.12 71 TYR A O 1
ATOM 581 N N . VAL A 1 72 ? 14.524 -2.701 -16.477 1.00 98.00 72 VAL A N 1
ATOM 582 C CA . VAL A 1 72 ? 13.678 -3.338 -17.491 1.00 98.00 72 VAL A CA 1
ATOM 583 C C . VAL A 1 72 ? 13.535 -2.387 -18.674 1.00 98.00 72 VAL A C 1
ATOM 585 O O . VAL A 1 72 ? 13.286 -1.201 -18.497 1.00 98.00 72 VAL A O 1
ATOM 588 N N . MET A 1 73 ? 13.658 -2.876 -19.906 1.00 96.75 73 MET A N 1
ATOM 589 C CA . MET A 1 73 ? 13.430 -2.022 -21.076 1.00 96.75 73 MET A CA 1
ATOM 590 C C . MET A 1 73 ? 11.958 -1.573 -21.136 1.00 96.75 73 MET A C 1
ATOM 592 O O . MET A 1 73 ? 11.061 -2.418 -21.167 1.00 96.75 73 MET A O 1
ATOM 596 N N . GLY A 1 74 ? 11.718 -0.258 -21.170 1.00 95.56 74 GLY A N 1
ATOM 597 C CA . GLY A 1 74 ? 10.379 0.336 -21.268 1.00 95.56 74 GLY A CA 1
ATOM 598 C C . GLY A 1 74 ? 10.172 1.532 -20.338 1.00 95.56 74 GLY A C 1
ATOM 599 O O . GLY A 1 74 ? 11.064 1.906 -19.573 1.00 95.56 74 GLY A O 1
ATOM 600 N N . LYS A 1 75 ? 8.987 2.148 -20.419 1.00 95.75 75 LYS A N 1
ATOM 601 C CA . LYS A 1 75 ? 8.551 3.176 -19.462 1.00 95.75 75 LYS A CA 1
ATOM 602 C C . LYS A 1 75 ? 7.893 2.519 -18.253 1.00 95.75 75 LYS A C 1
ATOM 604 O O . LYS A 1 75 ? 7.382 1.408 -18.357 1.00 95.75 75 LYS A O 1
ATOM 609 N N . ALA A 1 76 ? 7.835 3.241 -17.135 1.00 95.81 76 ALA A N 1
ATOM 610 C CA . ALA A 1 76 ? 7.286 2.725 -15.882 1.00 95.81 76 ALA A CA 1
ATOM 611 C C . ALA A 1 76 ? 5.877 2.120 -16.037 1.00 95.81 76 ALA A C 1
ATOM 613 O O . ALA A 1 76 ? 5.617 1.029 -15.543 1.00 95.81 76 ALA A O 1
ATOM 614 N N . LYS A 1 77 ? 4.990 2.773 -16.799 1.00 95.12 77 LYS A N 1
ATOM 615 C CA . LYS A 1 77 ? 3.638 2.258 -17.050 1.00 95.12 77 LYS A CA 1
ATOM 616 C C . LYS A 1 77 ? 3.638 0.914 -17.794 1.00 95.12 77 LYS A C 1
ATOM 618 O O . LYS A 1 77 ? 2.948 -0.006 -17.375 1.00 95.12 77 LYS A O 1
ATOM 623 N N . ASP A 1 78 ? 4.447 0.783 -18.844 1.00 96.56 78 ASP A N 1
ATOM 624 C CA . ASP A 1 78 ? 4.538 -0.458 -19.628 1.00 96.56 78 ASP A CA 1
ATOM 625 C C . ASP A 1 78 ? 5.137 -1.597 -18.783 1.00 96.56 78 ASP A C 1
ATOM 627 O O . ASP A 1 78 ? 4.753 -2.759 -18.907 1.00 96.56 78 ASP A O 1
ATOM 631 N N . ILE A 1 79 ? 6.086 -1.267 -17.899 1.00 98.12 79 ILE A N 1
ATOM 632 C CA . ILE A 1 79 ? 6.676 -2.218 -16.948 1.00 98.12 79 ILE A CA 1
ATOM 633 C C . ILE A 1 79 ? 5.616 -2.686 -15.944 1.00 98.12 79 ILE A C 1
ATOM 635 O O . ILE A 1 79 ? 5.496 -3.884 -15.711 1.00 98.12 79 ILE A O 1
ATOM 639 N N . GLU A 1 80 ? 4.824 -1.769 -15.385 1.00 98.12 80 GLU A N 1
ATOM 640 C CA . GLU A 1 80 ? 3.738 -2.081 -14.443 1.00 98.12 80 GLU A CA 1
ATOM 641 C C . GLU A 1 80 ? 2.682 -2.997 -15.061 1.00 98.12 80 GLU A C 1
ATOM 643 O O . GLU A 1 80 ? 2.246 -3.944 -14.411 1.00 98.12 80 GLU A O 1
ATOM 648 N N . GLU A 1 81 ? 2.299 -2.750 -16.315 1.00 97.94 81 GLU A N 1
ATOM 649 C CA . GLU A 1 81 ? 1.350 -3.592 -17.054 1.00 97.94 81 GLU A CA 1
ATOM 650 C C . GLU A 1 81 ? 1.896 -5.011 -17.266 1.00 97.94 81 GLU A C 1
ATOM 652 O O . GLU A 1 81 ? 1.181 -5.994 -17.057 1.00 97.94 81 GLU A O 1
ATOM 657 N N . ARG A 1 82 ? 3.186 -5.138 -17.600 1.00 98.06 82 ARG A N 1
ATOM 658 C CA . ARG A 1 82 ? 3.854 -6.440 -17.763 1.00 98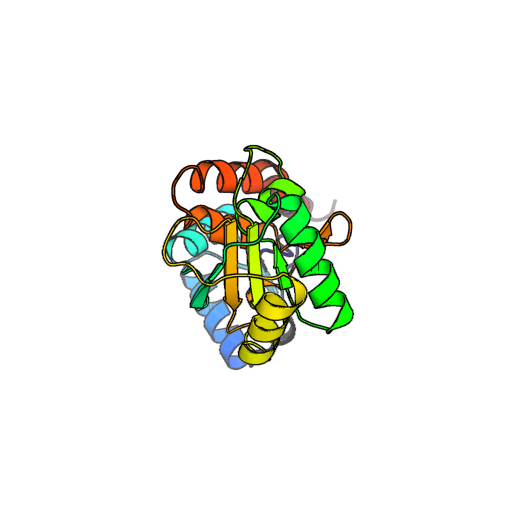.06 82 ARG A CA 1
ATOM 659 C C . ARG A 1 82 ? 4.003 -7.194 -16.443 1.00 98.06 82 ARG A C 1
ATOM 661 O O . ARG A 1 82 ? 3.758 -8.396 -16.421 1.00 98.06 82 ARG A O 1
ATOM 668 N N . VAL A 1 83 ? 4.379 -6.511 -15.355 1.00 97.81 83 VAL A N 1
ATOM 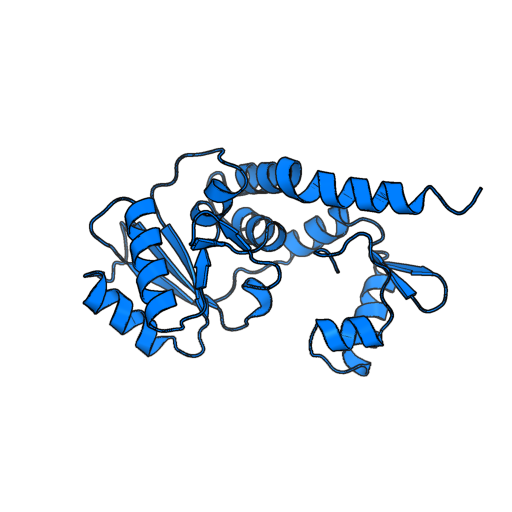669 C CA . VAL A 1 83 ? 4.438 -7.128 -14.017 1.00 97.81 83 VAL A CA 1
ATOM 670 C C . VAL A 1 83 ? 3.044 -7.565 -13.582 1.00 97.81 83 VAL A C 1
ATOM 672 O O . VAL A 1 83 ? 2.889 -8.685 -13.108 1.00 97.81 83 VAL A O 1
ATOM 675 N N . GLY A 1 84 ? 2.033 -6.715 -13.776 1.00 97.31 84 GLY A N 1
ATOM 676 C CA . GLY A 1 84 ? 0.656 -7.041 -13.427 1.00 97.31 84 GLY A CA 1
ATOM 677 C C . GLY A 1 84 ? 0.136 -8.261 -14.176 1.00 97.31 84 GLY A C 1
ATOM 678 O O . GLY A 1 84 ? -0.356 -9.185 -13.541 1.00 97.31 84 GLY A O 1
ATOM 679 N N . THR A 1 85 ? 0.342 -8.310 -15.495 1.00 97.75 85 THR A N 1
ATOM 680 C CA . THR A 1 85 ? -0.034 -9.463 -16.333 1.00 97.75 85 THR A CA 1
ATOM 681 C C . THR A 1 85 ? 0.634 -10.746 -15.841 1.00 97.75 85 THR A C 1
ATOM 683 O O . THR A 1 85 ? -0.049 -11.734 -15.591 1.00 97.75 85 THR A O 1
ATOM 686 N N . LEU A 1 86 ? 1.953 -10.715 -15.617 1.00 97.31 86 LEU A N 1
ATOM 687 C CA . LEU A 1 86 ? 2.693 -11.863 -15.091 1.00 97.31 86 LEU A CA 1
ATOM 688 C C . LEU A 1 86 ? 2.139 -12.323 -13.735 1.00 97.31 86 LEU A C 1
ATOM 690 O O . LEU A 1 86 ? 1.960 -13.517 -13.506 1.00 97.31 86 LEU A O 1
ATOM 694 N N . CYS A 1 87 ? 1.862 -11.381 -12.832 1.00 96.19 87 CYS A N 1
ATOM 695 C CA . CYS A 1 87 ? 1.328 -11.704 -11.516 1.00 96.19 87 CYS A CA 1
ATOM 696 C C . CYS A 1 87 ? -0.077 -12.308 -11.602 1.00 96.19 87 CYS A C 1
ATOM 698 O O . CYS A 1 87 ? -0.368 -13.259 -10.884 1.00 96.19 87 CYS A O 1
ATOM 700 N N . GLU A 1 88 ? -0.936 -11.806 -12.490 1.00 95.38 88 GLU A N 1
ATOM 701 C CA . GLU A 1 88 ? -2.263 -12.382 -12.722 1.00 95.38 88 GLU A CA 1
ATOM 702 C C . GLU A 1 88 ? -2.180 -13.801 -13.300 1.00 95.38 88 GLU A C 1
ATOM 704 O O . GLU A 1 88 ? -2.862 -14.697 -12.804 1.00 95.38 88 GLU A O 1
ATOM 709 N N . GLU A 1 89 ? -1.311 -14.031 -14.287 1.00 96.00 89 GLU A N 1
ATOM 710 C CA . GLU A 1 89 ? -1.109 -15.347 -14.911 1.00 96.00 89 GLU A CA 1
ATOM 711 C C . GLU A 1 89 ? -0.569 -16.394 -13.928 1.00 96.00 89 GLU A C 1
ATOM 713 O O . GLU A 1 89 ? -0.958 -17.562 -13.982 1.00 96.00 89 GLU A O 1
ATOM 718 N N . LYS A 1 90 ? 0.328 -15.983 -13.026 1.00 94.69 90 LYS A N 1
ATOM 719 C CA . LYS A 1 90 ? 0.985 -16.870 -12.054 1.00 94.69 90 LYS A CA 1
ATOM 720 C C . LYS A 1 90 ? 0.285 -16.933 -10.695 1.00 94.69 90 LYS A C 1
ATOM 722 O O . LYS A 1 90 ? 0.682 -17.727 -9.846 1.00 94.69 90 LYS A O 1
ATOM 727 N N . GLY A 1 91 ? -0.750 -16.123 -10.471 1.00 93.69 91 GLY A N 1
ATOM 728 C CA . GLY A 1 91 ? -1.445 -16.040 -9.184 1.00 93.69 91 GLY A CA 1
ATOM 729 C C . GLY A 1 91 ? -0.622 -15.367 -8.080 1.00 93.69 91 GLY A C 1
ATOM 730 O O . GLY A 1 91 ? -0.824 -15.643 -6.898 1.00 93.69 91 GLY A O 1
ATOM 731 N N . TYR A 1 92 ? 0.316 -14.493 -8.443 1.00 94.88 92 TYR A N 1
ATOM 732 C CA . TYR A 1 92 ? 1.113 -13.741 -7.484 1.00 94.88 92 TYR A CA 1
ATOM 733 C C . TYR A 1 92 ? 0.359 -12.520 -6.958 1.00 94.88 92 TYR A C 1
ATOM 735 O O . TYR A 1 92 ? -0.192 -11.715 -7.713 1.00 94.88 92 TYR A O 1
ATOM 743 N N . ARG A 1 93 ? 0.372 -12.348 -5.634 1.00 95.25 93 ARG A N 1
ATOM 744 C CA . ARG A 1 93 ? -0.188 -11.163 -4.986 1.00 95.25 93 ARG A CA 1
ATOM 745 C C . ARG A 1 93 ? 0.786 -9.996 -5.121 1.00 95.25 93 ARG A C 1
ATOM 747 O O . ARG A 1 93 ? 1.946 -10.096 -4.724 1.00 95.25 93 ARG A O 1
ATOM 754 N N . TYR A 1 94 ? 0.288 -8.891 -5.664 1.00 97.06 94 TYR A N 1
ATOM 755 C CA . TYR A 1 94 ? 1.053 -7.668 -5.858 1.00 97.06 94 TYR A CA 1
ATOM 756 C C . TYR A 1 94 ? 0.184 -6.424 -5.670 1.00 97.06 94 TYR A C 1
ATOM 758 O O . TYR A 1 94 ? -1.046 -6.499 -5.716 1.00 97.06 94 TYR A O 1
ATOM 766 N N . GLY A 1 95 ? 0.832 -5.271 -5.515 1.00 97.69 95 GLY A N 1
ATOM 767 C CA . GLY A 1 95 ? 0.169 -3.971 -5.496 1.00 97.69 95 GLY A CA 1
ATOM 768 C C . GLY A 1 95 ? 1.124 -2.846 -5.874 1.00 97.69 95 GLY A C 1
ATOM 769 O O . GLY A 1 95 ? 2.235 -2.763 -5.350 1.00 97.69 95 GLY A O 1
ATOM 770 N N . LEU A 1 96 ? 0.701 -1.969 -6.786 1.00 98.19 96 LEU A N 1
ATOM 771 C CA . LEU A 1 96 ? 1.422 -0.729 -7.072 1.00 98.19 96 LEU A CA 1
ATOM 772 C C . LEU A 1 96 ? 1.414 0.160 -5.825 1.00 98.19 96 LEU A C 1
ATOM 774 O O . LEU A 1 96 ? 0.356 0.375 -5.232 1.00 98.19 96 LEU A O 1
ATOM 778 N N . THR A 1 97 ? 2.577 0.700 -5.466 1.00 97.12 97 THR A N 1
ATOM 779 C CA . THR A 1 97 ? 2.748 1.599 -4.314 1.00 97.12 97 THR A CA 1
ATOM 780 C C . THR A 1 97 ? 3.566 2.847 -4.692 1.00 97.12 97 THR A C 1
ATOM 782 O O . THR A 1 97 ? 3.937 3.024 -5.855 1.00 97.12 97 THR A O 1
ATOM 785 N N . GLU A 1 98 ? 3.815 3.745 -3.736 1.00 95.62 98 GLU A N 1
ATOM 786 C CA . GLU A 1 98 ? 4.477 5.039 -3.899 1.00 95.62 98 GLU A CA 1
ATOM 787 C C . GLU A 1 98 ? 3.895 5.800 -5.099 1.00 95.62 98 GLU A C 1
ATOM 789 O O . GLU A 1 98 ? 2.685 5.805 -5.314 1.00 95.62 98 GLU A O 1
ATOM 794 N N . PHE A 1 99 ? 4.737 6.430 -5.918 1.00 95.69 99 PHE A N 1
ATOM 795 C CA . PHE A 1 99 ? 4.297 7.206 -7.070 1.00 95.69 99 PHE A CA 1
ATOM 796 C C . PHE A 1 99 ? 3.578 6.366 -8.137 1.00 95.69 99 PHE A C 1
ATOM 798 O O . PHE A 1 99 ? 2.691 6.898 -8.804 1.00 95.69 99 PHE A O 1
ATOM 805 N N . SER A 1 100 ? 3.890 5.071 -8.274 1.00 96.19 100 SER A N 1
ATOM 806 C CA . SER A 1 100 ? 3.194 4.174 -9.210 1.00 96.19 100 SER A CA 1
ATOM 807 C C . SER A 1 100 ? 1.721 4.020 -8.859 1.00 96.19 100 SER A C 1
ATOM 809 O O . SER A 1 100 ? 0.856 4.140 -9.732 1.00 96.19 100 SER A O 1
ATOM 811 N N . GLY A 1 101 ? 1.438 3.774 -7.578 1.00 96.44 101 GLY A N 1
ATOM 812 C CA . GLY A 1 101 ? 0.074 3.671 -7.073 1.00 96.44 101 GLY A CA 1
ATOM 813 C C . GLY A 1 101 ? -0.599 5.035 -6.950 1.00 96.44 101 GLY A C 1
ATOM 814 O O . GLY A 1 101 ? -1.721 5.213 -7.420 1.00 96.44 101 GLY A O 1
ATOM 815 N N . ALA A 1 102 ? 0.114 6.038 -6.435 1.00 95.31 102 ALA A N 1
ATOM 816 C CA . ALA A 1 102 ? -0.404 7.392 -6.270 1.00 95.31 102 ALA A CA 1
ATOM 817 C C . ALA A 1 102 ? -0.878 8.000 -7.591 1.00 95.31 102 ALA A C 1
ATOM 819 O O . ALA A 1 102 ? -1.954 8.586 -7.648 1.00 95.31 102 ALA A O 1
ATOM 820 N N . TRP A 1 103 ? -0.149 7.769 -8.689 1.00 94.50 103 TRP A N 1
ATOM 821 C CA . TRP A 1 103 ? -0.562 8.226 -10.015 1.00 94.50 103 TRP A CA 1
ATOM 822 C C . TRP A 1 103 ? -1.911 7.655 -10.477 1.00 94.50 103 TRP A C 1
ATOM 824 O O . TRP A 1 103 ? -2.566 8.257 -11.324 1.00 94.50 103 TRP A O 1
ATOM 834 N N . ARG A 1 104 ? -2.349 6.502 -9.951 1.00 93.94 104 ARG A N 1
ATOM 835 C CA . ARG A 1 104 ? -3.648 5.898 -10.298 1.00 93.94 104 ARG A CA 1
ATOM 836 C C . ARG A 1 104 ? -4.826 6.542 -9.577 1.00 93.94 104 ARG A C 1
ATOM 838 O O . ARG A 1 104 ? -5.925 6.534 -10.124 1.00 93.94 104 ARG A O 1
ATOM 845 N N . VAL A 1 105 ? -4.599 7.088 -8.385 1.00 92.38 105 VAL A N 1
ATOM 846 C CA . VAL A 1 105 ? -5.666 7.605 -7.511 1.00 92.38 105 VAL A CA 1
ATOM 847 C C . VAL A 1 105 ? -5.668 9.134 -7.420 1.00 92.38 105 VAL A C 1
ATOM 849 O O . VAL A 1 105 ? -6.727 9.751 -7.367 1.00 92.38 105 VAL A O 1
ATOM 852 N N . ALA A 1 106 ? -4.494 9.761 -7.477 1.00 91.56 106 ALA A N 1
ATOM 853 C CA . ALA A 1 106 ? -4.302 11.204 -7.420 1.00 91.56 106 ALA A CA 1
ATOM 854 C C . ALA A 1 106 ? -3.102 11.602 -8.305 1.00 91.56 106 ALA A C 1
ATOM 856 O O . ALA A 1 106 ? -1.983 11.737 -7.821 1.00 91.56 106 ALA A O 1
ATOM 857 N N . PRO A 1 107 ? -3.281 11.780 -9.626 1.00 87.31 107 PRO A N 1
ATOM 858 C CA . PRO A 1 107 ? -2.176 12.149 -10.506 1.00 87.31 107 PRO A CA 1
ATOM 859 C C . PRO A 1 107 ? -1.682 13.576 -10.201 1.00 87.31 107 PRO A C 1
ATOM 861 O O . PRO A 1 107 ? -2.376 14.545 -10.517 1.00 87.31 107 PRO A O 1
ATOM 864 N N . MET A 1 108 ? -0.486 13.713 -9.610 1.00 79.31 108 MET A N 1
ATOM 865 C CA . MET A 1 108 ? 0.126 15.026 -9.318 1.00 79.31 108 MET A CA 1
ATOM 866 C C . MET A 1 108 ? 1.520 15.236 -9.927 1.00 79.31 108 MET A C 1
ATOM 868 O O . MET A 1 108 ? 1.874 16.358 -10.288 1.00 79.31 108 MET A O 1
ATOM 872 N N . VAL A 1 109 ? 2.320 14.174 -10.083 1.00 76.50 109 VAL A N 1
ATOM 873 C CA . VAL A 1 109 ? 3.695 14.257 -10.603 1.00 76.50 109 VAL A CA 1
ATOM 874 C C . VAL A 1 109 ? 4.008 13.113 -11.549 1.00 76.50 109 VAL A C 1
ATOM 876 O O . VAL A 1 109 ? 3.595 11.979 -11.325 1.00 76.50 109 VAL A O 1
ATOM 879 N N . ARG A 1 110 ? 4.778 13.402 -12.602 1.00 83.38 110 ARG A N 1
ATOM 880 C CA . ARG A 1 110 ? 5.335 12.337 -13.441 1.00 83.38 110 ARG A CA 1
ATOM 881 C C . ARG A 1 110 ? 6.273 11.475 -12.604 1.00 83.38 110 ARG A C 1
ATOM 883 O O . ARG A 1 110 ? 7.019 11.990 -11.777 1.00 83.38 110 ARG A O 1
ATOM 890 N N . TYR A 1 111 ? 6.251 10.181 -12.877 1.00 89.56 111 TYR A N 1
ATOM 891 C CA . TYR A 1 111 ? 7.114 9.200 -12.246 1.00 89.56 111 TYR A CA 1
ATOM 892 C C . TYR A 1 111 ? 7.818 8.386 -13.332 1.00 89.56 111 TYR A C 1
ATOM 894 O O . TYR A 1 111 ? 7.258 8.124 -14.398 1.00 89.56 111 TYR A O 1
ATOM 902 N N . GLU A 1 112 ? 9.075 8.035 -13.078 1.00 90.31 112 GLU A N 1
ATOM 903 C CA . GLU A 1 112 ? 9.927 7.340 -14.054 1.00 90.31 112 GLU A CA 1
ATOM 904 C C . GLU A 1 112 ? 10.272 5.912 -13.628 1.00 90.31 112 GLU A C 1
ATOM 906 O O . GLU A 1 112 ? 10.718 5.113 -14.450 1.00 90.31 112 GLU A O 1
ATOM 911 N N . ARG A 1 113 ? 10.041 5.584 -12.354 1.00 94.69 113 ARG A N 1
ATOM 912 C CA . ARG A 1 113 ? 10.338 4.286 -11.755 1.00 94.69 113 ARG A CA 1
ATOM 913 C C . ARG A 1 113 ? 9.053 3.636 -11.274 1.00 94.69 113 ARG A C 1
ATOM 915 O O . ARG A 1 113 ? 8.304 4.263 -10.531 1.00 94.69 113 ARG A O 1
ATOM 922 N N . SER A 1 114 ? 8.845 2.390 -11.672 1.00 97.38 114 SER A N 1
ATOM 923 C CA . SER A 1 114 ? 7.777 1.545 -11.154 1.00 97.38 114 SER A CA 1
ATOM 924 C C . SER A 1 114 ? 8.128 1.075 -9.745 1.00 97.38 114 SER A C 1
ATOM 926 O O . SER A 1 114 ? 9.220 0.537 -9.560 1.00 97.38 114 SER A O 1
ATOM 928 N N . THR A 1 115 ? 7.225 1.224 -8.776 1.00 96.88 115 THR A N 1
ATOM 929 C CA . THR A 1 115 ? 7.368 0.644 -7.433 1.00 96.88 115 THR A CA 1
ATOM 930 C C . THR A 1 115 ? 6.207 -0.299 -7.130 1.00 96.88 115 THR A C 1
ATOM 932 O O . THR A 1 115 ? 5.041 0.095 -7.204 1.00 96.88 115 THR A O 1
ATOM 935 N N . ILE A 1 116 ? 6.523 -1.547 -6.779 1.00 97.62 116 ILE A N 1
ATOM 936 C CA . ILE A 1 116 ? 5.536 -2.624 -6.637 1.00 97.62 116 ILE A CA 1
ATOM 937 C C . ILE A 1 116 ? 5.836 -3.446 -5.381 1.00 97.62 116 ILE A C 1
ATOM 939 O O . ILE A 1 116 ? 6.955 -3.928 -5.215 1.00 97.62 116 ILE A O 1
ATOM 943 N N . TYR A 1 117 ? 4.836 -3.630 -4.519 1.00 97.50 117 TYR A N 1
ATOM 944 C CA . TYR A 1 117 ? 4.872 -4.668 -3.488 1.00 97.50 117 TYR A CA 1
ATOM 945 C C . TYR A 1 117 ? 4.552 -6.027 -4.100 1.00 97.50 117 TYR A C 1
ATOM 947 O O . TYR A 1 117 ? 3.613 -6.140 -4.889 1.00 97.50 117 TYR A O 1
ATOM 955 N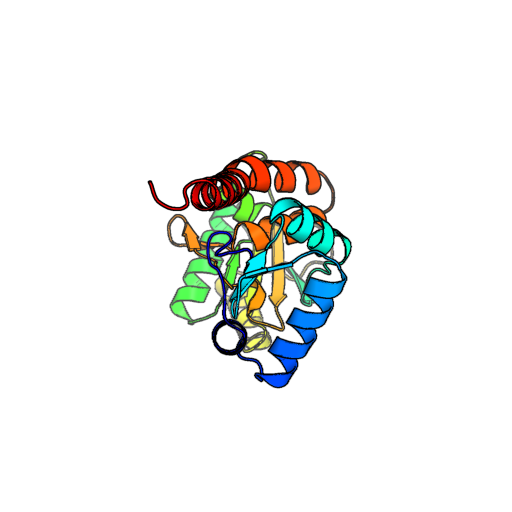 N . LEU A 1 118 ? 5.290 -7.049 -3.684 1.00 95.94 118 LEU A N 1
ATOM 956 C CA . LEU A 1 118 ? 5.082 -8.459 -3.996 1.00 95.94 118 LEU A CA 1
ATOM 957 C C . LEU A 1 118 ? 4.998 -9.230 -2.680 1.00 95.94 118 LEU A C 1
ATOM 959 O O . LEU A 1 118 ? 5.813 -8.984 -1.797 1.00 95.94 118 LEU A O 1
ATOM 963 N N . ALA A 1 119 ? 4.047 -10.147 -2.527 1.00 94.19 119 ALA A N 1
ATOM 964 C CA . ALA A 1 119 ? 3.988 -10.969 -1.318 1.00 94.19 119 ALA A CA 1
ATOM 965 C C . ALA A 1 119 ? 5.197 -11.923 -1.247 1.00 94.19 119 ALA A C 1
ATOM 967 O O . ALA A 1 119 ? 5.488 -12.637 -2.211 1.00 94.19 119 ALA A O 1
ATOM 968 N N . GLU A 1 120 ? 5.886 -11.958 -0.103 1.00 87.00 120 GLU A N 1
ATOM 969 C CA . GLU A 1 120 ? 7.130 -12.723 0.078 1.00 87.00 120 GLU A CA 1
ATOM 970 C C . GLU A 1 120 ? 6.930 -14.244 -0.011 1.00 87.00 120 GLU A C 1
ATOM 972 O O . GLU A 1 120 ? 7.865 -14.959 -0.361 1.00 87.00 120 GLU A O 1
ATOM 977 N N . GLY A 1 121 ? 5.715 -14.758 0.219 1.00 80.50 121 GLY A N 1
ATOM 978 C CA . GLY A 1 121 ? 5.435 -16.201 0.238 1.00 80.50 121 GLY A CA 1
ATOM 979 C C . GLY A 1 121 ? 5.900 -16.980 -1.006 1.00 80.50 121 GLY A C 1
ATOM 980 O O . GLY A 1 121 ? 6.169 -18.172 -0.898 1.00 80.50 121 GLY A O 1
ATOM 981 N N . ASN A 1 122 ? 6.059 -16.311 -2.157 1.00 74.62 122 ASN A N 1
ATOM 982 C CA . ASN A 1 122 ? 6.621 -16.874 -3.396 1.00 74.62 122 ASN A CA 1
ATOM 983 C C . ASN A 1 122 ? 7.881 -16.128 -3.890 1.00 74.62 122 ASN A C 1
ATOM 985 O O . ASN A 1 122 ? 8.213 -16.202 -5.072 1.00 74.62 122 ASN A O 1
ATOM 989 N N . GLY A 1 123 ? 8.569 -15.400 -3.004 1.00 76.31 123 GLY A N 1
ATOM 990 C CA . GLY A 1 123 ? 9.634 -14.430 -3.294 1.00 76.31 123 GLY A CA 1
ATOM 991 C C . GLY A 1 123 ? 10.684 -14.897 -4.312 1.00 76.31 123 GLY A C 1
ATOM 992 O O . GLY A 1 123 ? 10.857 -14.238 -5.333 1.00 76.31 123 GLY A O 1
ATOM 993 N N . PRO A 1 124 ? 11.359 -16.042 -4.114 1.00 84.69 124 PRO A N 1
ATOM 994 C CA . PRO A 1 124 ? 12.361 -16.512 -5.073 1.00 84.69 124 PRO A CA 1
ATOM 995 C C . PRO A 1 124 ? 11.787 -16.778 -6.475 1.00 84.69 124 PRO A C 1
ATOM 997 O O . PRO A 1 124 ? 12.335 -16.304 -7.467 1.00 84.69 124 PRO A O 1
ATOM 1000 N N . LEU A 1 125 ? 10.636 -17.456 -6.556 1.00 90.31 125 LEU A N 1
ATOM 1001 C CA . LEU A 1 125 ? 10.001 -17.823 -7.827 1.00 90.31 125 LEU A CA 1
ATOM 1002 C C . LEU A 1 125 ? 9.509 -16.598 -8.603 1.00 90.31 125 LEU A C 1
ATOM 1004 O O . LEU A 1 125 ? 9.673 -16.523 -9.819 1.00 90.31 125 LEU A O 1
ATOM 1008 N N . ILE A 1 126 ? 8.928 -15.614 -7.909 1.00 91.50 126 ILE A N 1
ATOM 1009 C CA . ILE A 1 126 ? 8.442 -14.398 -8.567 1.00 91.50 126 ILE A CA 1
ATOM 1010 C C . ILE A 1 126 ? 9.588 -13.554 -9.125 1.00 91.50 126 ILE A C 1
ATOM 1012 O O . ILE A 1 126 ? 9.445 -12.955 -10.190 1.00 91.50 126 ILE A O 1
ATOM 1016 N N . LEU A 1 127 ? 10.732 -13.514 -8.440 1.00 94.25 127 LEU A N 1
ATOM 1017 C CA . LEU A 1 127 ? 11.904 -12.784 -8.917 1.00 94.25 127 LEU A CA 1
ATOM 1018 C C . LEU A 1 127 ? 12.512 -13.445 -10.152 1.00 94.25 127 LEU A C 1
ATOM 1020 O O . LEU A 1 127 ? 12.826 -12.741 -11.114 1.00 94.25 127 LEU A O 1
ATOM 1024 N N . GLU A 1 128 ? 12.617 -14.776 -10.156 1.00 95.12 128 GLU A N 1
ATOM 1025 C CA . GLU A 1 128 ? 13.037 -15.547 -11.330 1.00 95.12 128 GLU A CA 1
ATOM 1026 C C . GLU A 1 128 ? 12.102 -15.289 -12.521 1.00 95.12 128 GLU A C 1
ATOM 1028 O O . GLU A 1 128 ? 12.565 -14.869 -13.586 1.00 95.12 128 GLU A O 1
ATOM 1033 N N . ASP A 1 129 ? 10.784 -15.409 -12.325 1.00 96.31 129 ASP A N 1
ATOM 1034 C CA . ASP A 1 129 ? 9.787 -15.128 -13.364 1.00 96.31 129 ASP A CA 1
ATOM 1035 C C . ASP A 1 129 ? 9.898 -13.681 -13.890 1.00 96.31 129 ASP A C 1
ATOM 1037 O O . ASP A 1 129 ? 9.826 -13.450 -15.102 1.00 96.31 129 ASP A O 1
ATOM 1041 N N . ILE A 1 130 ? 10.126 -12.691 -13.016 1.00 96.31 130 ILE A N 1
ATOM 1042 C CA . ILE A 1 130 ? 10.345 -11.292 -13.422 1.00 96.31 130 ILE A CA 1
ATOM 1043 C C . ILE A 1 130 ? 11.622 -11.159 -14.258 1.00 96.31 130 ILE A C 1
ATOM 1045 O O . ILE A 1 130 ? 11.605 -10.518 -15.314 1.00 96.31 130 ILE A O 1
ATOM 1049 N N . GLN A 1 131 ? 12.732 -11.762 -13.840 1.00 97.00 131 GLN A N 1
ATOM 1050 C CA . GLN A 1 131 ? 13.983 -11.722 -14.599 1.00 97.00 131 GLN A CA 1
ATOM 1051 C C . GLN A 1 131 ? 13.829 -12.357 -15.982 1.00 97.00 131 GLN A C 1
ATOM 1053 O O . GLN A 1 131 ? 14.232 -11.758 -16.987 1.00 97.00 131 GLN A O 1
ATOM 1058 N N . GLU A 1 132 ? 13.203 -13.526 -16.063 1.00 96.88 132 GLU A N 1
ATOM 1059 C CA . GLU A 1 132 ? 13.075 -14.281 -17.306 1.00 96.88 132 GLU A CA 1
ATOM 1060 C C . GLU A 1 132 ? 12.055 -13.677 -18.273 1.00 96.88 132 GLU A C 1
ATOM 1062 O O . GLU A 1 132 ? 12.371 -13.464 -19.456 1.00 96.88 132 GLU A O 1
ATOM 1067 N N . CYS A 1 133 ? 10.852 -13.374 -17.781 1.00 96.94 133 CYS A N 1
ATOM 1068 C CA . CYS A 1 133 ? 9.737 -12.909 -18.603 1.00 96.94 133 CYS A CA 1
ATOM 1069 C C . CYS A 1 133 ? 9.893 -11.434 -18.971 1.00 96.94 133 CYS A C 1
ATOM 1071 O O . CYS A 1 133 ? 9.598 -11.037 -20.104 1.00 96.94 133 CYS A O 1
ATOM 1073 N N . LEU A 1 134 ? 10.398 -10.602 -18.048 1.00 97.00 134 LEU A N 1
ATOM 1074 C CA . LEU A 1 134 ? 10.559 -9.173 -18.313 1.00 97.00 134 LEU A CA 1
ATOM 1075 C C . LEU A 1 134 ? 11.942 -8.805 -18.861 1.00 97.00 134 LEU A C 1
ATOM 1077 O O . LEU A 1 134 ? 12.128 -7.659 -19.283 1.00 97.00 134 LEU A O 1
ATOM 1081 N N . LYS A 1 135 ? 12.881 -9.762 -18.921 1.00 97.38 135 LYS A N 1
ATOM 1082 C CA . LYS A 1 135 ? 14.308 -9.517 -19.211 1.00 97.38 135 LYS A CA 1
ATOM 1083 C C . LYS A 1 135 ? 14.908 -8.509 -18.227 1.00 97.38 135 LYS A C 1
ATOM 1085 O O . LYS A 1 135 ? 15.714 -7.657 -18.611 1.00 97.38 135 LYS A O 1
ATOM 1090 N N . ALA A 1 136 ? 14.467 -8.589 -16.971 1.00 97.56 136 ALA A N 1
ATOM 1091 C CA . ALA A 1 136 ? 14.888 -7.693 -15.910 1.00 97.56 136 ALA A CA 1
ATOM 1092 C C . ALA A 1 136 ? 16.341 -7.981 -15.512 1.00 97.56 136 ALA A C 1
ATOM 1094 O O . ALA A 1 136 ? 16.735 -9.134 -15.334 1.00 97.56 136 ALA A O 1
ATOM 1095 N N . LYS A 1 137 ? 17.147 -6.927 -15.381 1.00 97.44 137 LYS A N 1
ATOM 1096 C CA . LYS A 1 137 ? 18.553 -7.014 -14.964 1.00 97.44 137 LYS A CA 1
ATOM 1097 C C . LYS A 1 137 ? 18.710 -6.408 -13.583 1.00 97.44 137 LYS A C 1
ATOM 1099 O O . LYS A 1 137 ? 18.306 -5.263 -13.399 1.00 97.44 137 LYS A O 1
ATOM 1104 N N . SER A 1 138 ? 19.269 -7.158 -12.636 1.00 96.50 138 SER A N 1
ATOM 1105 C CA . SER A 1 138 ? 19.580 -6.616 -11.311 1.00 96.50 138 SER A CA 1
ATOM 1106 C C . SER A 1 138 ? 20.615 -5.499 -11.446 1.00 96.50 138 SER A C 1
ATOM 1108 O O . SER A 1 138 ? 21.561 -5.627 -12.231 1.00 96.50 138 SER A O 1
ATOM 1110 N N . VAL A 1 139 ? 20.401 -4.385 -10.746 1.00 95.81 139 VAL A N 1
ATOM 1111 C CA . VAL A 1 139 ? 21.261 -3.197 -10.824 1.00 95.81 139 VAL A CA 1
ATOM 1112 C C . VAL A 1 139 ? 21.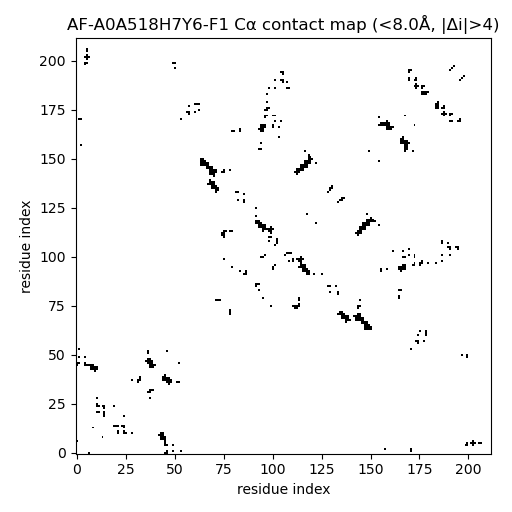399 -2.518 -9.466 1.00 95.81 139 VAL A C 1
ATOM 1114 O O . VAL A 1 139 ? 20.432 -2.399 -8.721 1.00 95.81 139 VAL A O 1
ATOM 1117 N N . GLU A 1 140 ? 22.586 -1.987 -9.179 1.00 91.12 140 GLU A N 1
ATOM 1118 C CA . GLU A 1 140 ? 22.829 -1.166 -7.981 1.00 91.12 140 GLU A CA 1
ATOM 1119 C C . GLU A 1 140 ? 22.383 0.294 -8.176 1.00 91.12 140 GLU A C 1
ATOM 1121 O O . GLU A 1 140 ? 22.000 0.977 -7.229 1.00 91.12 140 GLU A O 1
ATOM 1126 N N . THR A 1 141 ? 22.417 0.794 -9.417 1.00 91.06 141 THR A N 1
ATOM 1127 C CA . THR A 1 141 ? 22.031 2.169 -9.770 1.00 91.06 141 THR A CA 1
ATOM 1128 C C . THR A 1 141 ? 21.255 2.206 -11.087 1.00 91.06 141 THR A C 1
ATOM 1130 O O . THR A 1 141 ? 21.350 1.297 -11.908 1.00 91.06 141 THR A O 1
ATOM 1133 N N . GLY A 1 142 ? 20.453 3.257 -11.294 1.00 91.06 142 GLY A N 1
ATOM 1134 C CA . GLY A 1 142 ? 19.689 3.435 -12.537 1.00 91.06 142 GLY A CA 1
ATOM 1135 C C . GLY A 1 142 ? 18.468 2.516 -12.684 1.00 91.06 142 GLY A C 1
ATOM 1136 O O . GLY A 1 142 ? 18.011 2.291 -13.802 1.00 91.06 142 GLY A O 1
ATOM 1137 N N . SER A 1 143 ? 17.932 1.985 -11.580 1.00 95.38 143 SER A N 1
ATOM 1138 C CA . SER A 1 143 ? 16.726 1.153 -11.612 1.00 95.38 143 SER A CA 1
ATOM 1139 C C . SER A 1 143 ? 15.487 1.941 -12.045 1.00 95.38 143 SER A C 1
ATOM 1141 O O . SER A 1 143 ? 15.230 3.062 -11.586 1.00 95.38 143 SER A O 1
ATOM 1143 N N . ASN A 1 144 ? 14.691 1.322 -12.916 1.00 97.19 144 ASN A N 1
ATOM 1144 C CA . ASN A 1 144 ? 13.360 1.795 -13.305 1.00 97.19 144 ASN A CA 1
ATOM 1145 C C . ASN A 1 144 ? 12.238 0.851 -12.841 1.00 97.19 144 ASN A C 1
ATOM 1147 O O . ASN A 1 144 ? 11.067 1.181 -13.008 1.00 97.19 144 ASN A O 1
ATOM 1151 N N . LEU A 1 145 ? 12.591 -0.261 -12.192 1.00 98.19 145 LEU A N 1
ATOM 1152 C CA . LEU A 1 145 ? 11.689 -1.127 -11.446 1.00 98.19 145 LEU A CA 1
ATOM 1153 C C . LEU A 1 145 ? 12.252 -1.343 -10.036 1.00 98.19 145 LEU A C 1
ATOM 1155 O O . LEU A 1 145 ? 13.381 -1.805 -9.864 1.00 98.19 145 LEU A O 1
ATOM 1159 N N . LYS A 1 146 ? 11.460 -0.998 -9.025 1.00 96.88 146 LYS A N 1
ATOM 1160 C CA . LYS A 1 146 ? 11.702 -1.297 -7.616 1.00 96.88 146 LYS A CA 1
ATOM 1161 C C . LYS A 1 146 ? 10.622 -2.255 -7.134 1.00 96.88 146 LYS A C 1
ATOM 1163 O O . LYS A 1 146 ? 9.435 -1.936 -7.185 1.00 96.88 146 LYS A O 1
ATOM 1168 N N . LEU A 1 147 ? 11.045 -3.412 -6.657 1.00 96.75 147 LEU A N 1
ATOM 1169 C CA . LEU A 1 147 ? 10.176 -4.388 -6.021 1.00 96.75 147 LEU A CA 1
ATOM 1170 C C . LEU A 1 147 ? 10.407 -4.342 -4.516 1.00 96.75 147 LEU A C 1
ATOM 1172 O O . LEU A 1 147 ? 11.536 -4.125 -4.076 1.00 96.75 147 LEU A O 1
ATOM 1176 N N . ARG A 1 148 ? 9.344 -4.551 -3.745 1.00 95.50 148 ARG A N 1
ATOM 1177 C CA . ARG A 1 148 ? 9.425 -4.784 -2.304 1.00 95.50 148 ARG A CA 1
ATOM 1178 C C . ARG A 1 148 ? 8.770 -6.104 -1.956 1.00 95.50 148 ARG A C 1
ATOM 1180 O O . ARG A 1 148 ? 7.586 -6.276 -2.243 1.00 95.50 148 ARG A O 1
ATOM 1187 N N . LEU A 1 149 ? 9.527 -7.012 -1.350 1.00 95.06 149 LEU A N 1
ATOM 1188 C CA . LEU A 1 149 ? 8.994 -8.284 -0.866 1.00 95.06 149 LEU A CA 1
ATOM 1189 C C . LEU A 1 149 ? 8.309 -8.063 0.483 1.00 95.06 149 LEU A C 1
ATOM 1191 O O . LEU A 1 149 ? 8.976 -7.965 1.505 1.00 95.06 149 LEU A O 1
ATOM 1195 N N . ALA A 1 150 ? 6.988 -7.924 0.479 1.00 93.62 150 ALA A N 1
ATOM 1196 C CA . ALA A 1 150 ? 6.201 -7.700 1.680 1.00 93.62 150 ALA A CA 1
ATOM 1197 C C . ALA A 1 150 ? 6.131 -8.990 2.521 1.00 93.62 150 ALA A C 1
ATOM 1199 O O . ALA A 1 150 ? 5.567 -9.978 2.037 1.00 93.62 150 ALA A O 1
ATOM 1200 N N . PRO A 1 151 ? 6.659 -8.989 3.762 1.00 89.50 151 PRO A N 1
ATOM 1201 C CA . PRO A 1 151 ? 6.646 -10.165 4.632 1.00 89.50 151 PRO A CA 1
ATOM 1202 C C . PRO A 1 151 ? 5.254 -10.460 5.201 1.00 89.50 151 PRO A C 1
ATOM 1204 O O . PRO A 1 151 ? 4.968 -11.581 5.610 1.00 89.50 151 PRO A O 1
ATOM 1207 N N . ASP A 1 152 ? 4.383 -9.450 5.230 1.00 88.75 152 ASP A N 1
ATOM 1208 C CA . ASP A 1 152 ? 3.011 -9.556 5.705 1.00 88.75 152 ASP A CA 1
ATOM 1209 C C . ASP A 1 152 ? 2.046 -8.969 4.668 1.00 88.75 152 ASP A C 1
ATOM 1211 O O . ASP A 1 152 ? 2.335 -7.975 3.992 1.00 88.75 152 ASP A O 1
ATOM 1215 N N . ASP A 1 153 ? 0.879 -9.594 4.562 1.00 89.94 153 ASP A N 1
ATOM 1216 C CA . ASP A 1 153 ? -0.163 -9.255 3.606 1.00 89.94 153 ASP A CA 1
ATOM 1217 C C . ASP A 1 153 ? -0.922 -7.961 3.945 1.00 89.94 153 ASP A C 1
ATOM 1219 O O . ASP A 1 153 ? -1.692 -7.474 3.106 1.00 89.94 153 ASP A O 1
ATOM 1223 N N . TYR A 1 154 ? -0.723 -7.373 5.133 1.00 91.62 154 TYR A N 1
ATOM 1224 C CA . TYR A 1 154 ? -1.431 -6.155 5.540 1.00 91.62 154 TYR A CA 1
ATOM 1225 C C . TYR A 1 154 ? -1.199 -4.976 4.586 1.00 91.62 154 TYR A C 1
ATOM 1227 O O . TYR A 1 154 ? -2.090 -4.141 4.445 1.00 91.62 154 TYR A O 1
ATOM 1235 N N . VAL A 1 155 ? -0.057 -4.907 3.888 1.00 95.00 155 VAL A N 1
ATOM 1236 C CA . VAL A 1 155 ? 0.218 -3.836 2.905 1.00 95.00 155 VAL A CA 1
ATOM 1237 C C . VAL A 1 155 ? -0.752 -3.873 1.718 1.00 95.00 155 VAL A C 1
ATOM 1239 O O . VAL A 1 155 ? -0.923 -2.890 1.002 1.00 95.00 155 VAL A O 1
ATOM 1242 N N . PHE A 1 156 ? -1.416 -5.007 1.497 1.00 95.94 156 PHE A N 1
ATOM 1243 C CA . PHE A 1 156 ? -2.425 -5.174 0.457 1.00 95.94 156 PHE A CA 1
ATOM 1244 C C . PHE A 1 156 ? -3.857 -4.989 0.986 1.00 95.94 156 PHE A C 1
ATOM 1246 O O . PHE A 1 156 ? -4.809 -5.099 0.208 1.00 95.94 156 PHE A O 1
ATOM 1253 N N . TYR A 1 157 ? -4.045 -4.764 2.290 1.00 96.00 157 TYR A N 1
ATOM 1254 C CA . TYR A 1 157 ? -5.366 -4.584 2.888 1.00 96.00 157 TYR A CA 1
ATOM 1255 C C . TYR A 1 157 ? -6.017 -3.289 2.382 1.00 96.00 157 TYR A C 1
ATOM 1257 O O . TYR A 1 157 ? -5.405 -2.225 2.395 1.00 96.00 157 TYR A O 1
ATOM 1265 N N . GLY A 1 158 ? -7.265 -3.385 1.913 1.00 95.62 158 GLY A N 1
ATOM 1266 C CA . GLY A 1 158 ? -7.992 -2.252 1.326 1.00 95.62 158 GLY A CA 1
ATOM 1267 C C . GLY A 1 158 ? -7.499 -1.817 -0.061 1.00 95.62 158 GLY A C 1
ATOM 1268 O O . GLY A 1 158 ? -7.904 -0.757 -0.531 1.00 95.62 158 GLY A O 1
ATOM 1269 N N . GLY A 1 159 ? -6.612 -2.586 -0.701 1.00 96.94 159 GLY A N 1
ATOM 1270 C CA . GLY A 1 159 ? -6.182 -2.330 -2.076 1.00 96.94 159 GLY A CA 1
ATOM 1271 C C . GLY A 1 159 ? -7.293 -2.574 -3.101 1.00 96.94 159 GLY A C 1
ATOM 1272 O O . GLY A 1 159 ? -8.184 -3.399 -2.891 1.00 96.94 159 GLY A O 1
ATOM 1273 N N . GLU A 1 160 ? -7.219 -1.876 -4.234 1.00 96.38 160 GLU A N 1
ATOM 1274 C CA . GLU A 1 160 ? -8.228 -1.913 -5.298 1.00 96.38 160 GLU A CA 1
ATOM 1275 C C . GLU A 1 160 ? -7.588 -2.019 -6.690 1.00 96.38 160 GLU A C 1
ATOM 1277 O O . GLU A 1 160 ? -6.421 -1.677 -6.898 1.00 96.38 160 GLU A O 1
ATOM 1282 N N . LYS A 1 161 ? -8.363 -2.490 -7.676 1.00 96.50 161 LYS A N 1
ATOM 1283 C CA . LYS A 1 161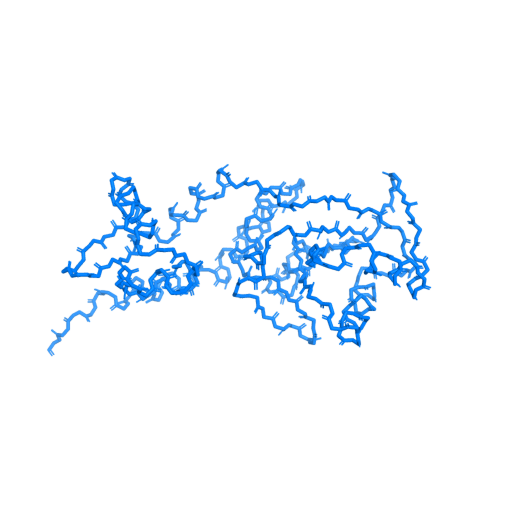 ? -7.927 -2.518 -9.077 1.00 96.50 161 LYS A CA 1
ATOM 1284 C C . LYS A 1 161 ? -8.197 -1.182 -9.764 1.00 96.50 161 LYS A C 1
ATOM 1286 O O . LYS A 1 161 ? -9.347 -0.778 -9.912 1.00 96.50 161 LYS A O 1
ATOM 1291 N N . HIS A 1 162 ? -7.152 -0.577 -10.320 1.00 95.31 162 HIS A N 1
ATOM 1292 C CA . HIS A 1 162 ? -7.242 0.594 -11.192 1.00 95.31 162 HIS A CA 1
ATOM 1293 C C . HIS A 1 162 ? -6.758 0.239 -12.595 1.00 95.31 162 HIS A C 1
ATOM 1295 O O . HIS A 1 162 ? -5.591 -0.096 -12.795 1.00 95.31 162 HIS A O 1
ATOM 1301 N N . HIS A 1 163 ? -7.655 0.324 -13.583 1.00 91.00 163 HIS A N 1
ATOM 1302 C CA . HIS A 1 163 ? -7.367 -0.043 -14.978 1.00 91.00 163 HIS A CA 1
ATOM 1303 C C . HIS A 1 163 ? -6.725 -1.437 -15.120 1.00 91.00 163 HIS A C 1
ATOM 1305 O O . HIS A 1 163 ? -5.769 -1.615 -15.866 1.00 91.00 163 HIS A O 1
ATOM 1311 N N . GLY A 1 164 ? -7.240 -2.416 -14.371 1.00 93.81 164 GLY A N 1
ATOM 1312 C CA . GLY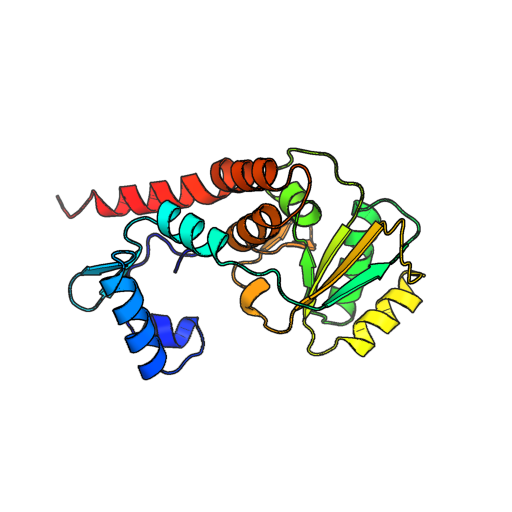 A 1 164 ? -6.759 -3.801 -14.390 1.00 93.81 164 GLY A CA 1
ATOM 1313 C C . GLY A 1 164 ? -5.565 -4.085 -13.477 1.00 93.81 164 GLY A C 1
ATOM 1314 O O . GLY A 1 164 ? -5.299 -5.246 -13.208 1.00 93.81 164 GLY A O 1
ATOM 1315 N N . LEU A 1 165 ? -4.895 -3.067 -12.930 1.00 97.69 165 LEU A N 1
ATOM 1316 C CA . LEU A 1 165 ? -3.738 -3.257 -12.054 1.00 97.69 165 LEU A CA 1
ATOM 1317 C C . LEU A 1 165 ? -4.121 -3.127 -10.583 1.00 97.69 165 LEU A C 1
ATOM 1319 O O . LEU A 1 165 ? -4.813 -2.181 -10.212 1.00 97.69 165 LEU A O 1
ATOM 1323 N N . ASN A 1 166 ? -3.631 -4.036 -9.740 1.00 98.06 166 ASN A N 1
ATOM 1324 C CA . ASN A 1 166 ? -3.778 -3.920 -8.290 1.00 98.06 166 ASN A CA 1
ATOM 1325 C C . ASN A 1 166 ? -2.958 -2.736 -7.758 1.00 98.06 166 ASN A C 1
ATOM 1327 O O . ASN A 1 166 ? -1.767 -2.615 -8.050 1.00 98.06 166 ASN A O 1
ATOM 1331 N N . VAL A 1 167 ? -3.584 -1.889 -6.947 1.00 98.38 167 VAL A N 1
ATOM 1332 C CA . VAL A 1 167 ? -2.972 -0.746 -6.258 1.00 98.38 167 VAL A CA 1
ATOM 1333 C C . VAL A 1 167 ? -3.221 -0.905 -4.761 1.00 98.38 167 VAL A C 1
ATOM 1335 O O . VAL A 1 167 ? -4.310 -1.321 -4.361 1.00 98.38 167 VAL A O 1
ATOM 1338 N N . VAL A 1 168 ? -2.223 -0.603 -3.926 1.00 98.12 168 VAL A N 1
ATOM 1339 C CA . VAL A 1 168 ? -2.423 -0.609 -2.466 1.00 98.12 168 VAL A CA 1
ATOM 1340 C C . VAL A 1 168 ? -3.393 0.496 -2.043 1.00 98.12 168 VAL A C 1
ATOM 1342 O O . VAL A 1 168 ? -3.655 1.431 -2.802 1.00 98.12 168 VAL A O 1
ATOM 1345 N N . SER A 1 169 ? -3.963 0.385 -0.843 1.00 98.00 169 SER A N 1
ATOM 1346 C CA . SER A 1 169 ? -5.002 1.322 -0.417 1.00 98.00 169 SER A CA 1
ATOM 1347 C C . SER A 1 169 ? -4.482 2.762 -0.322 1.00 98.00 169 SER A C 1
ATOM 1349 O O . SER A 1 169 ? -3.286 2.976 -0.110 1.00 98.00 169 SER A O 1
ATOM 1351 N N . PRO A 1 170 ? -5.355 3.783 -0.393 1.00 97.69 170 PRO A N 1
ATOM 1352 C CA . PRO A 1 170 ? -4.941 5.166 -0.168 1.00 97.69 170 PRO A CA 1
ATOM 1353 C C . PRO A 1 170 ? -4.263 5.401 1.193 1.00 97.69 170 PRO A C 1
ATOM 1355 O O . PRO A 1 170 ? -3.402 6.269 1.296 1.00 97.69 170 PRO A O 1
ATOM 1358 N N . ILE A 1 171 ? -4.606 4.618 2.225 1.00 97.81 171 ILE A N 1
ATOM 1359 C CA . ILE A 1 171 ? -3.918 4.670 3.525 1.00 97.81 171 ILE A CA 1
ATOM 1360 C C . ILE A 1 171 ? -2.490 4.148 3.384 1.00 97.81 171 ILE A C 1
ATOM 1362 O O . ILE A 1 171 ? -1.555 4.819 3.813 1.00 97.81 171 ILE A O 1
ATOM 1366 N N . GLN A 1 172 ? -2.306 2.995 2.740 1.00 97.88 172 GLN A N 1
ATOM 1367 C CA . GLN A 1 172 ? -0.977 2.435 2.511 1.00 97.88 172 GLN A CA 1
ATOM 1368 C C . GLN A 1 172 ? -0.122 3.350 1.613 1.00 97.88 172 GLN A C 1
ATOM 1370 O O . GLN A 1 172 ? 1.031 3.617 1.940 1.00 97.88 172 GLN A O 1
ATOM 1375 N N . LEU A 1 173 ? -0.701 3.927 0.551 1.00 97.31 173 LEU A N 1
ATOM 1376 C CA . LEU A 1 173 ? -0.026 4.914 -0.300 1.00 97.31 173 LEU A CA 1
ATOM 1377 C C . LEU A 1 173 ? 0.446 6.130 0.498 1.00 97.31 173 LEU A C 1
ATOM 1379 O O . LEU A 1 173 ? 1.579 6.565 0.310 1.00 97.31 173 LEU A O 1
ATOM 1383 N N . TYR A 1 174 ? -0.395 6.663 1.389 1.00 97.62 174 TYR A N 1
ATOM 1384 C CA . TYR A 1 174 ? -0.011 7.761 2.275 1.00 97.62 174 TYR A CA 1
ATOM 1385 C C . TYR A 1 174 ? 1.212 7.379 3.122 1.00 97.62 174 TYR A C 1
ATOM 1387 O O . TYR A 1 174 ? 2.208 8.098 3.117 1.00 97.62 174 TYR A O 1
ATOM 1395 N N . LEU A 1 175 ? 1.177 6.222 3.789 1.00 97.50 175 LEU A N 1
ATOM 1396 C CA . LEU A 1 175 ? 2.269 5.749 4.648 1.00 97.50 175 LEU A CA 1
ATOM 1397 C C . LEU A 1 175 ? 3.583 5.546 3.878 1.00 97.50 175 LEU A C 1
ATOM 1399 O O . LEU A 1 175 ? 4.637 6.004 4.325 1.00 97.50 175 LEU A O 1
ATOM 1403 N N . ASP A 1 176 ? 3.523 4.909 2.708 1.00 96.00 176 ASP A N 1
ATOM 1404 C CA . ASP A 1 176 ? 4.698 4.666 1.865 1.00 96.00 176 ASP A CA 1
ATOM 1405 C C . ASP A 1 176 ? 5.307 5.973 1.341 1.00 96.00 176 ASP A C 1
ATOM 1407 O O . ASP A 1 176 ? 6.528 6.147 1.340 1.00 96.00 176 ASP A O 1
ATOM 1411 N N . LEU A 1 177 ? 4.465 6.921 0.918 1.00 95.62 177 LEU A N 1
ATOM 1412 C CA . LEU A 1 177 ? 4.903 8.218 0.401 1.00 95.62 177 LEU A CA 1
ATOM 1413 C C . LEU A 1 177 ? 5.492 9.117 1.490 1.00 95.62 177 LEU A C 1
ATOM 1415 O O . LEU A 1 177 ? 6.495 9.778 1.224 1.00 95.62 177 LEU A O 1
ATOM 1419 N N . MET A 1 178 ? 4.953 9.083 2.713 1.00 96.00 178 MET A N 1
ATOM 1420 C CA . MET A 1 178 ? 5.521 9.799 3.866 1.00 96.00 178 MET A CA 1
ATOM 1421 C C . MET A 1 178 ? 6.951 9.346 4.195 1.00 96.00 178 MET A C 1
ATOM 1423 O O . MET A 1 178 ? 7.721 10.099 4.787 1.00 96.00 178 MET A O 1
ATOM 1427 N N . LYS A 1 179 ? 7.333 8.124 3.803 1.00 93.88 179 LYS A N 1
ATOM 1428 C CA . LYS A 1 179 ? 8.701 7.596 3.957 1.00 93.88 179 LYS A CA 1
ATOM 1429 C C . LYS A 1 179 ? 9.528 7.665 2.674 1.00 93.88 179 LYS A C 1
ATOM 1431 O O . LYS A 1 179 ? 10.723 7.361 2.695 1.00 93.88 179 LYS A O 1
ATOM 1436 N N . SER A 1 180 ? 8.931 8.085 1.561 1.00 88.50 180 SER A N 1
ATOM 1437 C CA . SER A 1 180 ? 9.637 8.273 0.299 1.00 88.50 180 SER A CA 1
ATOM 1438 C C . SER A 1 180 ? 10.434 9.579 0.304 1.00 88.50 180 SER A C 1
ATOM 1440 O O . SER A 1 180 ? 9.980 10.622 0.763 1.00 88.50 180 SER A O 1
ATOM 1442 N N . LYS A 1 181 ? 11.626 9.547 -0.301 1.00 83.00 181 LYS A N 1
ATOM 1443 C CA . LYS A 1 181 ? 12.430 10.751 -0.565 1.00 83.00 181 LYS A CA 1
ATOM 1444 C C . LYS A 1 181 ? 11.766 11.645 -1.630 1.00 83.00 181 LYS A C 1
ATOM 1446 O O . LYS A 1 181 ? 10.822 11.237 -2.309 1.00 83.00 181 LYS A O 1
ATOM 1451 N N . ALA A 1 182 ? 12.340 12.834 -1.835 1.00 82.38 182 ALA A N 1
ATOM 1452 C CA . ALA A 1 182 ? 11.894 13.842 -2.803 1.00 82.38 182 ALA A CA 1
ATOM 1453 C C . ALA A 1 182 ? 10.477 14.359 -2.497 1.00 82.38 182 ALA A C 1
ATOM 1455 O O . ALA A 1 182 ? 10.219 14.771 -1.374 1.00 82.38 182 ALA A O 1
ATOM 1456 N N . ARG A 1 183 ? 9.563 14.351 -3.473 1.00 85.50 183 ARG A N 1
ATOM 1457 C CA . ARG A 1 183 ? 8.193 14.886 -3.342 1.00 85.50 183 ARG A CA 1
ATOM 1458 C C . ARG A 1 183 ? 7.224 13.904 -2.664 1.00 85.50 183 ARG A C 1
ATOM 1460 O O . ARG A 1 183 ? 6.042 13.893 -2.989 1.00 85.50 183 ARG A O 1
ATOM 1467 N N . GLY A 1 184 ? 7.740 13.030 -1.796 1.00 92.06 184 GLY A N 1
ATOM 1468 C CA . GLY A 1 184 ? 6.958 11.997 -1.112 1.00 92.06 184 GLY A CA 1
ATOM 1469 C C . GLY A 1 184 ? 5.871 12.604 -0.232 1.00 92.06 184 GLY A C 1
ATOM 1470 O O . GLY A 1 184 ? 4.699 12.306 -0.419 1.00 92.06 184 GLY A O 1
ATOM 1471 N N . GLU A 1 185 ? 6.245 13.539 0.639 1.00 94.25 185 GLU A N 1
ATOM 1472 C CA . GLU A 1 185 ? 5.314 14.231 1.541 1.00 94.25 185 GLU A CA 1
ATOM 1473 C C . GLU A 1 185 ? 4.233 15.019 0.782 1.00 94.25 185 GLU A C 1
ATOM 1475 O O . GLU A 1 185 ? 3.049 14.884 1.073 1.00 94.25 185 GLU A O 1
ATOM 1480 N N . GLU A 1 186 ? 4.607 15.761 -0.267 1.00 93.44 186 GLU A N 1
ATOM 1481 C CA . GLU A 1 186 ? 3.640 16.470 -1.121 1.00 93.44 186 GLU A CA 1
ATOM 1482 C C . GLU A 1 186 ? 2.639 15.508 -1.782 1.00 93.44 186 GLU A C 1
ATOM 1484 O O . GLU A 1 186 ? 1.442 15.780 -1.841 1.00 93.44 186 GLU A O 1
ATOM 1489 N N . ALA A 1 187 ? 3.122 14.364 -2.273 1.00 94.38 187 ALA A N 1
ATOM 1490 C CA . ALA A 1 187 ? 2.272 13.339 -2.860 1.00 94.38 187 ALA A CA 1
ATOM 1491 C C . ALA A 1 187 ? 1.357 12.687 -1.816 1.00 94.38 187 ALA A C 1
ATOM 1493 O O . ALA A 1 187 ? 0.184 12.457 -2.099 1.00 94.38 187 ALA A O 1
ATOM 1494 N N . ALA A 1 188 ? 1.865 12.407 -0.612 1.00 96.00 188 ALA A N 1
ATOM 1495 C CA . ALA A 1 188 ? 1.067 11.876 0.489 1.00 96.00 188 ALA A CA 1
ATOM 1496 C C . ALA A 1 188 ? -0.062 12.845 0.860 1.00 96.00 188 ALA A C 1
ATOM 1498 O O . ALA A 1 188 ? -1.208 12.424 1.022 1.00 96.00 188 ALA A O 1
ATOM 1499 N N . GLN A 1 189 ? 0.231 14.145 0.910 1.00 95.56 189 GLN A N 1
ATOM 1500 C CA . GLN A 1 189 ? -0.770 15.166 1.190 1.00 95.56 189 GLN A CA 1
ATOM 1501 C C . GLN A 1 189 ? -1.865 15.211 0.114 1.00 95.56 189 GLN A C 1
ATOM 1503 O O . GLN A 1 189 ? -3.047 15.274 0.445 1.00 95.56 189 GLN A O 1
ATOM 1508 N N . GLU A 1 190 ? -1.512 15.074 -1.165 1.00 95.69 190 GLU A N 1
ATOM 1509 C CA . GLU A 1 190 ? -2.506 14.991 -2.243 1.00 95.69 190 GLU A CA 1
ATOM 1510 C C . GLU A 1 190 ? -3.394 13.737 -2.118 1.00 95.69 190 GLU A C 1
ATOM 1512 O O . GLU A 1 190 ? -4.612 13.801 -2.316 1.00 95.69 190 GLU A O 1
ATOM 1517 N N . ILE A 1 191 ? -2.806 12.591 -1.751 1.00 96.94 191 ILE A N 1
ATOM 1518 C CA . ILE A 1 191 ? -3.562 11.364 -1.453 1.00 96.94 191 ILE A CA 1
ATOM 1519 C C . ILE A 1 191 ? -4.531 11.609 -0.301 1.00 96.94 191 ILE A C 1
ATOM 1521 O O . ILE A 1 191 ? -5.703 11.231 -0.393 1.00 96.94 191 ILE A O 1
ATOM 1525 N N . TYR A 1 192 ? -4.066 12.264 0.762 1.00 97.25 192 TYR A N 1
ATOM 1526 C CA . TYR A 1 192 ? -4.910 12.612 1.892 1.00 97.25 192 TYR A CA 1
ATOM 1527 C C . TYR A 1 192 ? -6.091 13.481 1.447 1.00 97.25 192 TYR A C 1
ATOM 1529 O O . TYR A 1 192 ? -7.240 13.109 1.682 1.00 97.25 192 TYR A O 1
ATOM 1537 N N . GLU A 1 193 ? -5.834 14.593 0.761 1.00 96.31 193 GLU A N 1
ATOM 1538 C CA . GLU A 1 193 ? -6.863 15.562 0.370 1.00 96.31 193 GLU A CA 1
ATOM 1539 C C . GLU A 1 193 ? -7.900 14.972 -0.585 1.00 96.31 193 GLU A C 1
ATOM 1541 O O . GLU A 1 193 ? -9.101 15.167 -0.388 1.00 96.31 193 GLU A O 1
ATOM 1546 N N . ARG A 1 194 ? -7.464 14.214 -1.597 1.00 95.38 194 ARG A N 1
ATOM 1547 C CA . ARG A 1 194 ? -8.377 13.674 -2.616 1.00 95.38 194 ARG A CA 1
ATOM 1548 C C . ARG A 1 194 ? -9.077 12.391 -2.202 1.00 95.38 194 ARG A C 1
ATOM 1550 O O . ARG A 1 194 ? -10.217 12.174 -2.609 1.00 95.38 194 ARG A O 1
ATOM 1557 N N . CYS A 1 195 ? -8.400 11.527 -1.449 1.00 95.31 195 CYS A N 1
ATOM 1558 C CA . CYS A 1 195 ? -8.870 10.161 -1.218 1.00 95.31 195 CYS A CA 1
ATOM 1559 C C . CYS A 1 195 ? -9.312 9.918 0.229 1.00 95.31 195 CYS A C 1
ATOM 1561 O O . CYS A 1 195 ? -10.270 9.177 0.445 1.00 95.31 195 CYS A O 1
ATOM 1563 N N . LEU A 1 196 ? -8.632 10.504 1.221 1.00 96.44 196 LEU A N 1
ATOM 1564 C CA . LEU A 1 196 ? -8.847 10.178 2.638 1.00 96.44 196 LEU A CA 1
ATOM 1565 C C . LEU A 1 196 ? -9.747 11.188 3.349 1.00 96.44 196 LEU A C 1
ATOM 1567 O O . LEU A 1 196 ? -10.710 10.770 3.992 1.00 96.44 196 LEU A O 1
ATOM 1571 N N . SER A 1 197 ? -9.504 12.493 3.188 1.00 95.62 197 SER A N 1
ATOM 1572 C CA . SER A 1 197 ? -10.297 13.549 3.833 1.00 95.62 197 SER A CA 1
ATOM 1573 C C . SER A 1 197 ? -11.794 13.394 3.554 1.00 95.62 197 SER A C 1
ATOM 1575 O O . SER A 1 197 ? -12.547 13.315 4.520 1.00 95.62 197 SER A O 1
ATOM 1577 N N . PRO A 1 198 ? -12.261 13.180 2.303 1.00 93.88 198 PRO A N 1
ATOM 1578 C CA . PRO A 1 198 ? -13.693 13.018 2.043 1.00 93.88 198 PRO A CA 1
ATOM 1579 C C . PRO A 1 198 ? -14.313 11.811 2.769 1.00 93.88 198 PRO A C 1
ATOM 1581 O O . PRO A 1 198 ? -15.471 11.856 3.190 1.00 93.88 198 PRO A O 1
ATOM 1584 N N . ARG A 1 199 ? -13.548 10.723 2.946 1.00 92.38 199 ARG A N 1
ATOM 1585 C CA . ARG A 1 199 ? -13.982 9.527 3.691 1.00 92.38 199 ARG A CA 1
ATOM 1586 C C . ARG A 1 199 ? -14.050 9.811 5.191 1.00 92.38 199 ARG A C 1
ATOM 1588 O O . ARG A 1 199 ? -14.974 9.341 5.857 1.00 92.38 199 ARG A O 1
ATOM 1595 N N . PHE A 1 200 ? -13.080 10.558 5.713 1.00 93.88 200 PHE A N 1
ATOM 1596 C CA . PHE A 1 200 ? -12.981 10.914 7.128 1.00 93.88 200 PHE A CA 1
ATOM 1597 C C . PHE A 1 200 ? -14.046 11.945 7.522 1.00 93.88 200 PHE A C 1
ATOM 1599 O O . PHE A 1 200 ? -14.709 11.770 8.543 1.00 93.88 200 PHE A O 1
ATOM 1606 N N . ASP A 1 201 ? -14.293 12.941 6.674 1.00 89.62 201 ASP A N 1
ATOM 1607 C CA . ASP A 1 201 ? -15.308 13.977 6.882 1.00 89.62 201 ASP A CA 1
ATOM 1608 C C . ASP A 1 201 ? -16.721 13.392 6.827 1.00 89.62 201 ASP A C 1
ATOM 1610 O O . ASP A 1 201 ? -17.559 13.687 7.680 1.00 89.62 201 ASP A O 1
ATOM 1614 N N . LYS A 1 202 ? -16.987 12.489 5.872 1.00 84.69 202 LYS A N 1
ATOM 1615 C CA . LYS A 1 202 ? -18.263 11.764 5.813 1.00 84.69 202 LYS A CA 1
ATOM 1616 C C . LYS A 1 202 ? -18.509 10.959 7.088 1.00 84.69 202 LYS A C 1
ATOM 1618 O O . LYS A 1 202 ? -19.623 10.980 7.604 1.00 84.69 202 LYS A O 1
ATOM 1623 N N . ALA A 1 203 ? -17.483 10.275 7.596 1.00 80.75 203 ALA A N 1
ATOM 1624 C CA . ALA A 1 203 ? -17.576 9.568 8.865 1.00 80.75 203 ALA A CA 1
ATOM 1625 C C . ALA A 1 203 ? -17.899 10.540 10.011 1.00 80.75 203 ALA A C 1
ATOM 1627 O O . ALA A 1 203 ? -18.857 10.307 10.740 1.00 80.75 203 ALA A O 1
ATOM 1628 N N . ALA A 1 204 ? -17.182 11.664 10.117 1.00 76.06 204 ALA A N 1
ATOM 1629 C CA . ALA A 1 204 ? -17.449 12.701 11.116 1.00 76.06 204 ALA A CA 1
ATOM 1630 C C . ALA A 1 204 ? -18.900 13.222 11.063 1.00 76.06 204 ALA A C 1
ATOM 1632 O O . ALA A 1 204 ? -19.548 13.342 12.102 1.00 76.06 204 ALA A O 1
ATOM 1633 N N . GLY A 1 205 ? -19.427 13.466 9.858 1.00 65.88 205 GLY A N 1
ATOM 1634 C CA . GLY A 1 205 ? -20.801 13.923 9.635 1.00 65.88 205 GLY A CA 1
ATOM 1635 C C . GLY A 1 205 ? -21.869 12.898 10.026 1.00 65.88 205 GLY A C 1
ATOM 1636 O O . GLY A 1 205 ? -22.870 13.274 10.628 1.00 65.88 205 GLY A O 1
ATOM 1637 N N . THR A 1 206 ? -21.640 11.600 9.780 1.00 59.03 206 THR A N 1
ATOM 1638 C CA . THR A 1 206 ? -22.572 10.534 10.204 1.00 59.03 206 THR A CA 1
ATOM 1639 C C . THR A 1 206 ? -22.710 10.397 11.722 1.00 59.03 206 THR A C 1
ATOM 1641 O O . THR A 1 206 ? -23.676 9.805 12.187 1.00 59.03 206 THR A O 1
ATOM 1644 N N . TYR A 1 207 ? -21.786 10.960 12.507 1.00 56.31 207 TYR A N 1
ATOM 1645 C CA . TYR A 1 207 ? -21.854 10.941 13.972 1.00 56.31 207 TYR A CA 1
ATOM 1646 C C . TYR A 1 207 ? -22.596 12.148 14.575 1.00 56.31 207 TYR A C 1
ATOM 1648 O O . TYR A 1 207 ? -22.877 12.141 15.772 1.00 56.31 207 TYR A O 1
ATOM 1656 N N . LEU A 1 208 ? -22.899 13.185 13.781 1.00 52.97 208 LEU A N 1
ATOM 1657 C CA . LEU A 1 208 ? -23.608 14.393 14.235 1.00 52.97 208 LEU A CA 1
ATOM 1658 C C . LEU A 1 208 ? -25.130 14.338 14.015 1.00 52.97 208 LEU A C 1
ATOM 1660 O O . LEU A 1 208 ? -25.828 15.241 14.471 1.00 52.97 208 LEU A O 1
ATOM 1664 N N . GLU A 1 209 ? -25.651 13.276 13.395 1.00 41.69 209 GLU A N 1
ATOM 1665 C CA . GLU A 1 209 ? -27.089 12.982 13.342 1.00 41.69 209 GLU A CA 1
ATOM 1666 C C . GLU A 1 209 ? -27.453 11.776 14.230 1.00 41.69 209 GLU A C 1
ATOM 1668 O O . GLU A 1 209 ? -27.688 10.680 13.721 1.00 41.69 209 GLU A O 1
ATOM 1673 N N . PRO A 1 210 ? -27.519 11.921 15.565 1.00 40.38 210 PRO A N 1
ATOM 1674 C CA . PRO A 1 210 ? -28.341 11.032 16.368 1.00 40.38 210 PRO A CA 1
ATOM 1675 C C . PRO A 1 210 ? -29.798 11.521 16.292 1.00 40.38 210 PRO A C 1
ATOM 1677 O O . PRO A 1 210 ? -30.078 12.647 16.690 1.00 40.38 210 PRO A O 1
ATOM 1680 N N . ASP A 1 211 ? -30.681 10.686 15.737 1.00 43.09 211 ASP A N 1
ATOM 1681 C CA . ASP A 1 211 ? -32.153 10.695 15.832 1.00 43.09 211 ASP A CA 1
ATOM 1682 C C . ASP A 1 211 ? -32.851 12.044 16.132 1.00 43.09 211 ASP A C 1
ATOM 1684 O O . ASP A 1 211 ? -32.868 12.535 17.264 1.00 43.09 211 ASP A O 1
ATOM 1688 N N . ARG A 1 212 ? -33.538 12.584 15.115 1.00 34.69 212 ARG A N 1
ATOM 1689 C CA . ARG A 1 212 ? -34.742 13.406 15.324 1.00 34.69 212 ARG A CA 1
ATOM 1690 C C . ARG A 1 212 ? -35.961 12.521 15.539 1.00 34.69 212 ARG A C 1
ATOM 1692 O O . ARG A 1 212 ? -36.078 11.519 14.803 1.00 34.69 212 ARG A O 1
#

Mean predicted aligned error: 4.69 Å

Solvent-accessible surface area (backbone atoms only — not comparable to full-atom values): 11596 Å² total; per-residue (Å²): 104,80,94,45,53,66,52,70,37,38,53,63,57,49,8,62,76,68,72,49,53,56,69,58,34,46,52,53,52,50,54,36,40,75,70,59,44,36,44,77,59,89,78,26,38,29,61,60,46,62,66,61,51,50,50,56,47,46,72,73,57,72,89,66,49,58,79,45,40,20,34,48,91,72,53,24,68,61,48,48,52,53,52,42,50,51,24,64,77,71,70,50,59,57,23,24,29,40,66,48,24,37,47,75,80,49,75,81,70,93,71,68,47,26,33,33,40,32,48,37,94,50,43,72,63,53,52,50,50,42,31,68,76,58,60,37,38,81,43,96,68,85,51,32,34,38,39,23,36,25,83,56,70,71,64,54,54,78,38,49,74,57,96,86,35,48,21,34,12,70,68,49,31,28,47,45,10,61,71,38,76,86,68,13,51,64,50,19,49,47,37,36,63,73,62,42,44,63,53,44,51,51,22,59,55,65,70,74,66,75,82,132

pLDDT: mean 92.23, std 9.75, range [34.69, 98.38]

Organism: NCBI:txid2527974

Nearest PDB structures (foldseek):
  3mcz-assembly1_B  TM=8.692E-01  e=1.034E-01  Burkholderia thailandensis E264
  8bif-assembly2_D-2  TM=7.492E-01  e=7.155E-02  Photorhabdus laumondii subsp. laumondii TTO1
  3eco-assembly1_B  TM=8.596E-01  e=2.937E-01  Staphylococcus aureus subsp. aureus Mu50
  1r7j-assembly1_A-2  TM=6.257E-01  e=8.602E-02  Saccharolobus solfataricus
  4qvg-assembly1_A  TM=2.356E-01  e=2.598E-01  Streptosporangium sibiricum

Radius of gyration: 18.88 Å; Cα contacts (8 Å, |Δi|>4): 344; chains: 1; bounding box: 58×34×48 Å